Protein AF-A0A1Y6HQ00-F1 (afdb_monomer_lite)

Organism: NCBI:txid48664

Secondary structure (DSSP, 8-state):
-----PPPPPPP-PPP-SPPPTT--TTTT--SSTTEEEE-SSS-EEEE---EEETTEEE----EEEE--TTPPTTSTTSHHHHHHHHHHHHHHHHHHHHHHSS-GGGBGGG-BHHHHHHHHHHHHHTT-S--TTHHHHHHHHHHHH---SSSTHHHH--HHHHTSBGGG--HHHHH-SSTTSHHHH-EEE-TTS-EEEPPHHHHHHHHHHHHHHHHHHHHTT--B---S----GGG--------PPPHHHHHHHHHHHHHTT--HHHHHHHHHHHHH---HHHHTT--GGG----GGGS--S--TT------

pLDDT: mean 82.62, std 15.74, range [31.5, 96.12]

InterPro domains:
  IPR011010 DNA breaking-rejoining enzyme, catalytic core [SSF56349] (160-295)
  IPR013762 Integrase-like, catalytic domain superfamily [G3DSA:1.10.443.10] (237-307)
  IPR018247 EF-Hand 1, calcium-binding site [PS00018] (239-251)

Radius of gyration: 31.33 Å; chains: 1; bounding box: 62×56×95 Å

Structure (mmCIF, N/CA/C/O backbone):
data_AF-A0A1Y6HQ00-F1
#
_entry.id   AF-A0A1Y6HQ00-F1
#
loop_
_atom_site.group_PDB
_atom_site.id
_atom_site.type_symbol
_atom_site.label_atom_id
_atom_site.label_alt_id
_atom_site.label_comp_id
_atom_site.label_asym_id
_atom_site.label_entity_id
_atom_site.label_seq_id
_atom_site.pdbx_PDB_ins_code
_atom_site.Cartn_x
_atom_site.Cartn_y
_atom_site.Cartn_z
_atom_site.occupancy
_atom_site.B_iso_or_equiv
_atom_site.auth_seq_id
_atom_site.auth_comp_id
_atom_site.auth_asym_id
_atom_site.auth_atom_id
_atom_site.pdbx_PDB_model_num
ATOM 1 N N . MET A 1 1 ? -30.998 30.766 24.639 1.00 35.16 1 MET A N 1
ATOM 2 C CA . MET A 1 1 ? -31.803 29.785 25.398 1.00 35.16 1 MET A CA 1
ATOM 3 C C . MET A 1 1 ? -30.991 28.510 25.569 1.00 35.16 1 MET A C 1
ATOM 5 O O . MET A 1 1 ? -30.670 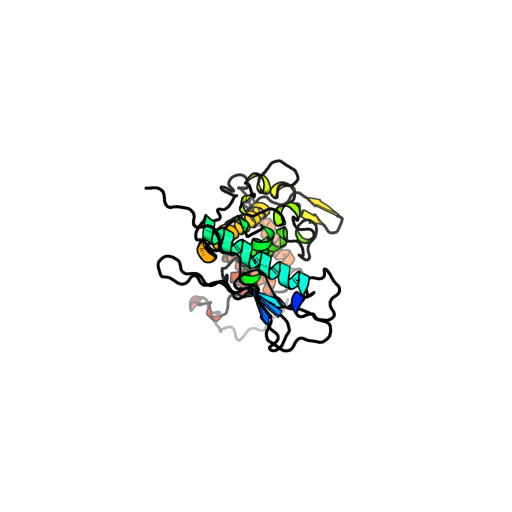27.860 24.582 1.00 35.16 1 MET A O 1
ATOM 9 N N . SER A 1 2 ? -30.565 28.233 26.801 1.00 33.94 2 SER A N 1
ATOM 10 C CA . SER A 1 2 ? -29.634 27.153 27.146 1.00 33.94 2 SER A CA 1
ATOM 11 C C . SER A 1 2 ? -30.382 25.817 27.212 1.00 33.94 2 SER A C 1
ATOM 13 O O . SER A 1 2 ? -31.296 25.671 28.021 1.00 33.94 2 SER A O 1
ATOM 15 N N . LYS A 1 3 ? -30.049 24.852 26.344 1.00 36.44 3 LYS A N 1
ATOM 16 C CA . LYS A 1 3 ? -30.602 23.491 26.433 1.00 36.44 3 LYS A CA 1
ATOM 17 C C . LYS A 1 3 ? -29.860 22.734 27.534 1.00 36.44 3 LYS A C 1
ATOM 19 O O . LYS A 1 3 ? -28.666 22.469 27.420 1.00 36.44 3 LYS A O 1
ATOM 24 N N . ALA A 1 4 ? -30.587 22.409 28.599 1.00 32.84 4 ALA A N 1
ATOM 25 C CA . ALA A 1 4 ? -30.110 21.621 29.724 1.00 32.84 4 ALA A CA 1
ATOM 26 C C . ALA A 1 4 ? -29.559 20.259 29.261 1.00 32.84 4 ALA A C 1
ATOM 28 O O . ALA A 1 4 ? -30.234 19.509 28.553 1.00 32.84 4 ALA A O 1
ATOM 29 N N . LYS A 1 5 ? -28.332 19.933 29.690 1.00 39.09 5 LYS A N 1
ATOM 30 C CA . LYS A 1 5 ? -27.748 18.589 29.588 1.00 39.09 5 LYS A CA 1
ATOM 31 C C . LYS A 1 5 ? -28.593 17.626 30.422 1.00 39.09 5 LYS A C 1
ATOM 33 O O . LYS A 1 5 ? -28.543 17.655 31.648 1.00 39.09 5 LYS A O 1
ATOM 38 N N . THR A 1 6 ? -29.367 16.773 29.762 1.00 34.41 6 THR A N 1
ATOM 39 C CA . THR A 1 6 ? -30.064 15.663 30.414 1.00 34.41 6 THR A CA 1
ATOM 40 C C . THR A 1 6 ? -29.026 14.649 30.895 1.00 34.41 6 THR A C 1
ATOM 42 O O . THR A 1 6 ? -28.266 14.107 30.094 1.00 34.41 6 THR A O 1
ATOM 45 N N . ALA A 1 7 ? -28.967 14.422 32.207 1.00 34.31 7 ALA A N 1
ATOM 46 C CA . ALA A 1 7 ? -28.105 13.420 32.821 1.00 34.31 7 ALA A CA 1
ATOM 47 C C . ALA A 1 7 ? -28.427 12.013 32.281 1.00 34.31 7 ALA A C 1
ATOM 49 O O . ALA A 1 7 ? -29.594 11.638 32.136 1.00 34.31 7 ALA A O 1
ATOM 50 N N . ALA A 1 8 ? -27.385 11.239 31.973 1.00 31.50 8 ALA A N 1
ATOM 51 C CA . ALA A 1 8 ? -27.503 9.867 31.497 1.00 31.50 8 ALA A CA 1
ATOM 52 C C . ALA A 1 8 ? -28.183 8.986 32.561 1.00 31.50 8 ALA A C 1
ATOM 54 O O . ALA A 1 8 ? -27.701 8.878 33.688 1.00 31.50 8 ALA A O 1
ATOM 55 N N . LYS A 1 9 ? -29.311 8.353 32.208 1.00 35.06 9 LYS A N 1
ATOM 56 C CA . LYS A 1 9 ? -29.988 7.369 33.068 1.00 35.06 9 LYS A CA 1
ATOM 57 C C . LYS A 1 9 ? -29.045 6.183 33.349 1.00 35.06 9 LYS A C 1
ATOM 59 O O . LYS A 1 9 ? -28.429 5.694 32.399 1.00 35.06 9 LYS A O 1
ATOM 64 N N . PRO A 1 10 ? -28.959 5.679 34.596 1.00 35.50 10 PRO A N 1
ATOM 65 C CA . PRO A 1 10 ? -28.170 4.490 34.906 1.00 35.50 10 PRO A CA 1
ATOM 66 C C . PRO A 1 10 ? -28.692 3.293 34.098 1.00 35.50 10 PRO A C 1
ATOM 68 O O . PRO A 1 10 ? -29.899 3.051 34.013 1.00 35.50 10 PRO A O 1
ATOM 71 N N . GLY A 1 11 ? -27.775 2.588 33.433 1.00 41.25 11 GLY A N 1
ATOM 72 C CA . GLY A 1 11 ? -28.090 1.499 32.513 1.00 41.25 11 GLY A CA 1
ATOM 73 C C . GLY A 1 11 ? -28.798 0.335 33.209 1.00 41.25 11 GLY A C 1
ATOM 74 O O . GLY A 1 11 ? -28.382 -0.117 34.271 1.00 41.25 11 GLY A O 1
ATOM 75 N N . ARG A 1 12 ? -29.866 -0.171 32.586 1.00 47.97 12 ARG A N 1
ATOM 76 C CA . ARG A 1 12 ? -30.605 -1.366 33.019 1.00 47.97 12 ARG A CA 1
ATOM 77 C C . ARG A 1 12 ? -29.652 -2.570 33.044 1.00 47.97 12 ARG A C 1
ATOM 79 O O . ARG A 1 12 ? -29.076 -2.897 32.006 1.00 47.97 12 ARG A O 1
ATOM 86 N N . THR A 1 13 ? -29.498 -3.228 34.194 1.00 48.34 13 THR A N 1
ATOM 87 C CA . THR A 1 13 ? -28.686 -4.447 34.332 1.00 48.34 13 THR A CA 1
ATOM 88 C C . THR A 1 13 ? -29.254 -5.521 33.409 1.00 48.34 13 THR A C 1
ATOM 90 O O . THR A 1 13 ? -30.376 -5.990 33.602 1.00 48.34 13 THR A O 1
ATOM 93 N N . LYS A 1 14 ? -28.523 -5.862 32.347 1.00 60.00 14 LYS A N 1
ATOM 94 C CA . LYS A 1 14 ? -28.942 -6.901 31.405 1.00 60.00 14 LYS A CA 1
ATOM 95 C C . LYS A 1 14 ? -28.672 -8.267 32.033 1.00 60.00 14 LYS A C 1
ATOM 97 O O . LYS A 1 14 ? -27.578 -8.507 32.530 1.00 60.00 14 LYS A O 1
ATOM 102 N N . THR A 1 15 ? -29.644 -9.166 31.995 1.00 61.78 15 THR A N 1
ATOM 103 C CA . THR A 1 15 ? -29.453 -10.586 32.309 1.00 61.78 15 THR A CA 1
ATOM 104 C C . THR A 1 15 ? -29.367 -11.371 31.001 1.00 61.78 15 THR A C 1
ATOM 106 O O . THR A 1 15 ? -30.074 -11.064 30.039 1.00 61.78 15 THR A O 1
ATOM 109 N N . PHE A 1 16 ? -28.459 -12.347 30.922 1.00 71.88 16 PHE A N 1
ATOM 110 C CA . PHE A 1 16 ? -28.374 -13.233 29.760 1.00 71.88 16 PHE A CA 1
ATOM 111 C C . PHE A 1 16 ? -29.515 -14.258 29.813 1.00 71.88 16 PHE A C 1
ATOM 113 O O . PHE A 1 16 ? -29.762 -14.853 30.860 1.00 71.88 16 PHE A O 1
ATOM 120 N N . SER A 1 17 ? -30.199 -14.470 28.688 1.00 59.47 17 SER A N 1
ATOM 121 C CA . SER A 1 17 ? -31.265 -15.464 28.540 1.00 59.47 17 SER A CA 1
ATOM 122 C C . SER A 1 17 ? -30.863 -16.428 27.423 1.00 59.47 17 SER A C 1
ATOM 124 O O . SER A 1 17 ? -30.832 -16.044 26.256 1.00 59.47 17 SER A O 1
ATOM 126 N N . GLY A 1 18 ? -30.462 -17.648 27.789 1.00 68.69 18 GLY A N 1
ATOM 127 C CA . GLY A 1 18 ? -30.015 -18.683 26.852 1.00 68.69 18 GLY A CA 1
ATOM 128 C C . GLY A 1 18 ? -29.183 -19.781 27.521 1.00 68.69 18 GLY A C 1
ATOM 129 O O . GLY A 1 18 ? -28.742 -19.633 28.661 1.00 68.69 18 GLY A O 1
ATOM 130 N N . MET A 1 19 ? -28.949 -20.881 26.801 1.00 73.19 19 MET A N 1
ATOM 131 C CA . MET A 1 19 ? -28.061 -21.959 27.247 1.00 73.19 19 MET A CA 1
ATOM 132 C C . MET A 1 19 ? -26.602 -21.589 26.940 1.00 73.19 19 MET A C 1
ATOM 134 O O . MET A 1 19 ? -26.274 -21.237 25.806 1.00 73.19 19 MET A O 1
ATOM 138 N N . LEU A 1 20 ? -25.736 -21.640 27.957 1.00 80.81 20 LEU A N 1
ATOM 139 C CA . LEU A 1 20 ? -24.308 -21.333 27.835 1.00 80.81 20 LEU A CA 1
ATOM 140 C C . LEU A 1 20 ? -23.474 -22.617 27.730 1.00 80.81 20 LEU A C 1
ATOM 142 O O . LEU A 1 20 ? -23.787 -23.598 28.410 1.00 80.81 20 LEU A O 1
ATOM 146 N N . PRO A 1 21 ? -22.389 -22.621 26.934 1.00 78.75 21 PRO A N 1
ATOM 147 C CA . PRO A 1 21 ? -21.437 -23.724 26.925 1.00 78.75 21 PRO A CA 1
ATOM 148 C C . PRO A 1 21 ? -20.793 -23.946 28.299 1.00 78.75 21 PRO A C 1
ATOM 150 O O . PRO A 1 21 ? -20.612 -23.018 29.093 1.00 78.75 21 PRO A O 1
ATOM 153 N N . ARG A 1 22 ? -20.414 -25.198 28.569 1.00 74.19 22 ARG A N 1
ATOM 154 C CA . ARG A 1 22 ? -19.779 -25.610 29.828 1.00 74.19 22 ARG A CA 1
ATOM 155 C C . ARG A 1 22 ? -18.503 -24.786 30.068 1.00 74.19 22 ARG A C 1
ATOM 157 O O . ARG A 1 22 ? -17.661 -24.699 29.182 1.00 74.19 22 ARG A O 1
ATOM 164 N N . GLY A 1 23 ? -18.366 -24.202 31.260 1.00 75.56 23 GLY A N 1
ATOM 165 C CA . GLY A 1 23 ? -17.209 -23.379 31.647 1.00 75.56 23 GLY A CA 1
ATOM 166 C C . GLY A 1 23 ? -17.420 -21.862 31.556 1.00 75.56 23 GLY A C 1
ATOM 167 O O . GLY A 1 23 ? -16.619 -21.121 32.117 1.00 75.56 23 GLY A O 1
ATOM 168 N N . ILE A 1 24 ? -18.513 -21.388 30.943 1.00 79.19 24 ILE A N 1
ATOM 169 C CA . ILE A 1 24 ? -18.831 -19.955 30.845 1.00 79.19 24 ILE A CA 1
ATOM 170 C C . ILE A 1 24 ? -19.883 -19.571 31.886 1.00 79.19 24 ILE A C 1
ATOM 172 O O . ILE A 1 24 ? -20.963 -20.159 31.949 1.00 79.19 24 ILE A O 1
ATOM 176 N N . LYS A 1 25 ? -19.592 -18.544 32.691 1.00 82.94 25 LYS A N 1
ATOM 177 C CA . LYS A 1 25 ? -20.524 -18.026 33.703 1.00 82.94 25 LYS A CA 1
ATOM 178 C C . LYS A 1 25 ? -21.510 -17.032 33.085 1.00 82.94 25 LYS A C 1
ATOM 180 O 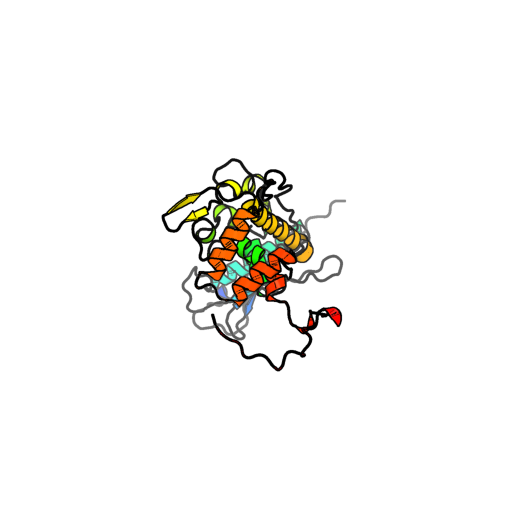O . LYS A 1 25 ? -21.155 -16.256 32.201 1.00 82.94 25 LYS A O 1
ATOM 185 N N . ALA A 1 26 ? -22.728 -16.963 33.626 1.00 79.19 26 ALA A N 1
ATOM 186 C CA . ALA A 1 26 ? -23.745 -16.004 33.180 1.00 79.19 26 ALA A CA 1
ATOM 187 C C . ALA A 1 26 ? -23.287 -14.535 33.282 1.00 79.19 26 ALA A C 1
ATOM 189 O O . ALA A 1 26 ? -23.638 -13.723 32.431 1.00 79.19 26 ALA A O 1
ATOM 190 N N . SER A 1 27 ? -22.448 -14.197 34.267 1.00 78.94 27 SER A N 1
ATOM 191 C CA . SER A 1 27 ? -21.849 -12.861 34.408 1.00 78.94 27 SER A CA 1
ATOM 192 C C . SER A 1 27 ? -20.871 -12.503 33.281 1.00 78.94 27 SER A C 1
ATOM 194 O O . SER A 1 27 ? -20.712 -11.328 32.953 1.00 78.94 27 SER A O 1
ATOM 196 N N . GLN A 1 28 ? -20.236 -13.498 32.654 1.00 80.38 28 GLN A N 1
ATOM 197 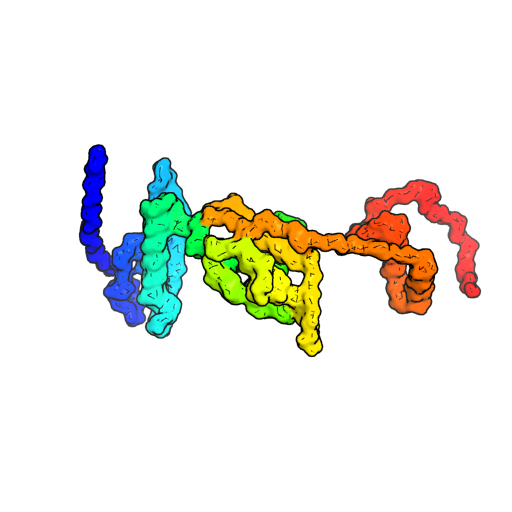C CA . GLN A 1 28 ? -19.350 -13.298 31.502 1.00 80.38 28 GLN A CA 1
ATOM 198 C C . GLN A 1 28 ? -20.140 -13.126 30.201 1.00 80.38 28 GLN A C 1
ATOM 200 O O . GLN A 1 28 ? -19.642 -12.517 29.265 1.00 80.38 28 GLN A O 1
ATOM 205 N N . ALA A 1 29 ? -21.388 -13.597 30.151 1.00 81.12 29 ALA A N 1
ATOM 206 C CA . ALA A 1 29 ? -22.254 -13.548 28.973 1.00 81.12 29 ALA A CA 1
ATOM 207 C C . ALA A 1 29 ? -23.026 -12.225 28.800 1.00 81.12 29 ALA A C 1
ATOM 209 O O . ALA A 1 29 ? -23.867 -12.096 27.909 1.00 81.12 29 ALA A O 1
ATOM 210 N N . VAL A 1 30 ? -22.748 -11.228 29.643 1.00 85.44 30 VAL A N 1
ATOM 211 C CA . VAL A 1 30 ? -23.402 -9.915 29.617 1.00 85.44 30 VAL A CA 1
ATOM 212 C C . VAL A 1 30 ? -22.388 -8.823 29.281 1.00 85.44 30 VAL A C 1
ATOM 214 O O . VAL A 1 30 ? -21.254 -8.841 29.762 1.00 85.44 30 VAL A O 1
ATOM 217 N N . SER A 1 31 ? -22.822 -7.858 28.464 1.00 84.94 31 SER A N 1
ATOM 218 C CA . SER A 1 31 ? -22.097 -6.621 28.167 1.00 84.94 31 SER A CA 1
ATOM 219 C C . SER A 1 31 ? -22.824 -5.402 28.738 1.00 84.94 31 SER A C 1
ATOM 221 O O . SER A 1 31 ? -24.057 -5.315 28.707 1.00 84.94 31 SER A O 1
ATOM 223 N N . SER A 1 32 ? -22.036 -4.440 29.216 1.00 81.56 32 SER A N 1
ATOM 224 C CA . SER A 1 32 ? -22.508 -3.145 29.724 1.00 81.56 32 SER A CA 1
ATOM 225 C C . SER A 1 32 ? -22.908 -2.166 28.610 1.00 81.56 32 SER A C 1
ATOM 227 O O . SER A 1 32 ? -23.611 -1.188 28.862 1.00 81.56 32 SER A O 1
ATOM 229 N N . VAL A 1 33 ? -22.496 -2.427 27.366 1.00 81.25 33 VAL A N 1
ATOM 230 C CA . VAL A 1 33 ? -22.664 -1.514 26.231 1.00 81.25 33 VAL A CA 1
ATOM 231 C C . VAL A 1 33 ? -23.913 -1.882 25.421 1.00 81.25 33 VAL A C 1
ATOM 233 O O . VAL A 1 33 ? -24.248 -3.052 25.204 1.00 81.25 33 VAL A O 1
ATOM 236 N N . ALA A 1 34 ? -24.675 -0.876 24.988 1.00 80.69 34 ALA A N 1
ATOM 237 C CA . ALA A 1 34 ? -25.818 -1.085 24.101 1.00 80.69 34 ALA A CA 1
ATOM 238 C C . ALA A 1 34 ? -25.342 -1.554 22.716 1.00 80.69 34 ALA A C 1
ATOM 240 O O . ALA A 1 34 ? -24.399 -0.999 22.180 1.00 80.69 34 ALA A O 1
ATOM 241 N N . GLY A 1 35 ? -25.984 -2.572 22.135 1.00 82.00 35 GLY A N 1
ATOM 242 C CA . GLY A 1 35 ? -25.600 -3.099 20.817 1.00 82.00 35 GLY A CA 1
ATOM 243 C C . GLY A 1 35 ? -24.554 -4.219 20.826 1.00 82.00 35 GLY A C 1
ATOM 244 O O . GLY A 1 35 ? -24.347 -4.828 19.782 1.00 82.00 35 GLY A O 1
ATOM 245 N N . VAL A 1 36 ? -23.955 -4.548 21.976 1.00 89.06 36 VAL A N 1
ATOM 246 C CA . VAL A 1 36 ? -23.074 -5.718 22.133 1.00 89.06 36 VAL A CA 1
ATOM 247 C C . VAL A 1 36 ? -23.864 -6.889 22.718 1.00 89.06 36 VAL A C 1
ATOM 249 O O . VAL A 1 36 ? -24.471 -6.763 23.786 1.00 89.06 36 VAL A O 1
ATOM 252 N N . THR A 1 37 ? -23.884 -8.023 22.018 1.00 89.31 37 THR A N 1
ATOM 253 C CA . THR A 1 37 ? -24.651 -9.217 22.414 1.00 89.31 37 THR A CA 1
ATOM 254 C C . THR A 1 37 ? -23.871 -10.500 22.167 1.00 89.31 37 THR A C 1
ATOM 256 O O . THR A 1 37 ? -23.312 -10.669 21.085 1.00 89.31 37 THR A O 1
ATOM 259 N N . LEU A 1 38 ? -23.873 -11.421 23.133 1.00 89.69 38 LEU A N 1
ATOM 260 C CA . LEU A 1 38 ? -23.324 -12.761 22.945 1.00 89.69 38 LEU A CA 1
ATOM 261 C C . LEU A 1 38 ? -24.316 -13.617 22.150 1.00 89.69 38 LEU A C 1
ATOM 263 O O . LEU A 1 38 ? -25.508 -13.653 22.459 1.00 89.69 38 LEU A O 1
ATOM 267 N N . ARG A 1 39 ? -23.809 -14.313 21.137 1.00 89.56 39 ARG A N 1
ATOM 268 C CA . ARG A 1 39 ? -24.538 -15.268 20.310 1.00 89.56 39 ARG A CA 1
ATOM 269 C C . ARG A 1 39 ? -24.041 -16.676 20.570 1.00 89.56 39 ARG A C 1
ATOM 271 O O . ARG A 1 39 ? -22.837 -16.924 20.544 1.00 89.56 39 ARG A O 1
ATOM 278 N N . THR A 1 40 ? -24.987 -17.575 20.802 1.00 85.75 40 THR A N 1
ATOM 279 C CA . THR A 1 40 ? -24.763 -19.010 21.010 1.00 85.75 40 THR A CA 1
ATOM 280 C C . THR A 1 40 ? -25.358 -19.857 19.879 1.00 85.75 40 THR A C 1
ATOM 282 O O . THR A 1 40 ? -25.228 -21.076 19.894 1.00 85.75 40 THR A O 1
ATOM 285 N N . ASP A 1 41 ? -25.989 -19.227 18.881 1.00 80.19 41 ASP A N 1
ATOM 286 C CA . ASP A 1 41 ? -26.499 -19.868 17.673 1.00 80.19 41 ASP A CA 1
ATOM 287 C C . ASP A 1 41 ? -25.343 -20.152 16.695 1.00 80.19 41 ASP A C 1
ATOM 289 O O . ASP A 1 41 ? -24.873 -19.285 15.948 1.00 80.19 41 ASP A O 1
ATOM 293 N N . GLY A 1 42 ? -24.841 -21.389 16.742 1.00 80.94 42 GLY A N 1
ATOM 294 C CA . GLY A 1 42 ? -23.700 -21.852 15.950 1.00 80.94 42 GLY A CA 1
ATOM 295 C C . GLY A 1 42 ? -22.369 -21.622 16.666 1.00 80.94 42 GLY A C 1
ATOM 296 O O . GLY A 1 42 ? -22.196 -22.037 17.810 1.00 80.94 42 GLY A O 1
ATOM 297 N N . GLN A 1 43 ? -21.409 -20.975 15.997 1.00 83.75 43 GLN A N 1
ATOM 298 C CA . GLN A 1 43 ? -20.144 -20.612 16.641 1.00 83.75 43 GLN A CA 1
ATOM 299 C C . GLN A 1 43 ? -20.363 -19.494 17.663 1.00 83.75 43 GLN A C 1
ATOM 301 O O . GLN A 1 43 ? -20.903 -18.431 17.324 1.00 83.75 43 GLN A O 1
ATOM 306 N N . LEU A 1 44 ? -19.919 -19.750 18.898 1.00 89.12 44 LEU A N 1
ATOM 307 C CA . LEU A 1 44 ? -19.969 -18.812 20.013 1.00 89.12 44 LEU A CA 1
ATOM 308 C C . LEU A 1 44 ? -19.221 -17.528 19.638 1.00 89.12 44 LEU A C 1
ATOM 310 O O . LEU A 1 44 ? -18.060 -17.574 19.237 1.00 89.12 44 LEU A O 1
ATOM 314 N N . ARG A 1 45 ? -19.887 -16.375 19.736 1.00 91.12 45 ARG A N 1
ATOM 315 C CA . ARG A 1 45 ? -19.312 -15.093 19.301 1.00 91.12 45 ARG A CA 1
ATOM 316 C C . ARG A 1 45 ? -19.982 -13.900 19.962 1.00 91.12 45 ARG A C 1
ATOM 318 O O . ARG A 1 45 ? -21.178 -13.930 20.243 1.00 91.12 45 ARG A O 1
ATOM 325 N N . TRP A 1 46 ? -19.241 -12.814 20.133 1.00 90.62 46 TRP A N 1
ATOM 326 C CA . TRP A 1 46 ? -19.826 -11.508 20.418 1.00 90.62 46 TRP A CA 1
ATOM 327 C C . TRP A 1 46 ? -20.187 -10.796 19.120 1.00 90.62 46 TRP A C 1
ATOM 329 O O . TRP A 1 46 ? -19.385 -10.721 18.195 1.00 90.62 46 TRP A O 1
ATOM 339 N N . GLU A 1 47 ? -21.394 -10.250 19.053 1.00 90.44 47 GLU A N 1
ATOM 340 C CA . GLU A 1 47 ? -21.842 -9.396 17.960 1.00 90.44 47 GLU A CA 1
ATOM 341 C C . GLU A 1 47 ? -21.914 -7.949 18.438 1.00 90.44 47 GLU A C 1
ATOM 343 O O . GLU A 1 47 ? -22.582 -7.647 19.428 1.00 90.44 47 GLU A O 1
ATOM 348 N N . ALA A 1 48 ? -21.240 -7.057 17.717 1.00 88.50 48 ALA A N 1
ATOM 349 C CA . ALA A 1 48 ? -21.310 -5.619 17.899 1.00 88.50 48 ALA A CA 1
ATOM 350 C C . ALA A 1 48 ? -22.171 -5.012 16.786 1.00 88.50 48 ALA A C 1
ATOM 352 O O . ALA A 1 48 ? -21.796 -5.007 15.612 1.00 88.50 48 ALA A O 1
ATOM 353 N N . ARG A 1 49 ? -23.349 -4.506 17.159 1.00 84.75 49 ARG A N 1
ATOM 354 C CA . ARG A 1 49 ? -24.313 -3.898 16.243 1.00 84.75 49 ARG A CA 1
ATOM 355 C C . ARG A 1 49 ? -24.618 -2.468 16.652 1.00 84.75 49 ARG A C 1
ATOM 357 O O . ARG A 1 49 ? -25.200 -2.226 17.706 1.00 84.75 49 ARG A O 1
ATOM 364 N N . ILE A 1 50 ? -24.338 -1.538 15.750 1.00 82.38 50 ILE A N 1
ATOM 365 C CA . ILE A 1 50 ? -24.665 -0.124 15.924 1.00 82.38 50 ILE A CA 1
ATOM 366 C C . ILE A 1 50 ? -25.888 0.187 15.066 1.00 82.38 50 ILE A C 1
ATOM 368 O O . ILE A 1 50 ? -25.960 -0.187 13.896 1.00 82.38 50 ILE A O 1
ATOM 372 N N . ARG A 1 51 ? -26.890 0.829 15.667 1.00 76.06 51 ARG A N 1
ATOM 373 C CA . ARG A 1 51 ? -28.098 1.295 14.978 1.00 76.06 51 ARG A CA 1
ATOM 374 C C . ARG A 1 51 ? -28.232 2.786 15.240 1.00 76.06 51 ARG A C 1
ATOM 376 O O . ARG A 1 51 ? -28.428 3.179 16.387 1.00 76.06 51 ARG A O 1
ATOM 383 N N . ARG A 1 52 ? -28.116 3.604 14.195 1.00 75.44 52 ARG A N 1
ATOM 384 C CA . ARG A 1 52 ? -28.300 5.053 14.292 1.00 75.44 52 ARG A CA 1
ATOM 385 C C . ARG A 1 52 ? -28.841 5.607 12.982 1.00 75.44 52 ARG A C 1
ATOM 387 O O . ARG A 1 52 ? -28.566 5.060 11.918 1.00 75.44 52 ARG A O 1
ATOM 394 N N . SER A 1 53 ? -29.593 6.692 13.076 1.00 71.88 53 SER A N 1
ATOM 395 C CA . SER A 1 53 ? -30.029 7.498 11.942 1.00 71.88 53 SER A CA 1
ATOM 396 C C . SER A 1 53 ? -29.465 8.908 12.070 1.00 71.88 53 SER A C 1
ATOM 398 O O . SER A 1 53 ? -29.400 9.439 13.182 1.00 71.88 53 SER A O 1
ATOM 400 N N . LEU A 1 54 ? -29.074 9.495 10.945 1.00 70.50 54 LEU A N 1
ATOM 401 C CA . LEU A 1 54 ? -28.695 10.897 10.814 1.00 70.50 54 LEU A CA 1
ATOM 402 C C . LEU A 1 54 ? -29.603 11.525 9.754 1.00 70.50 54 LEU A C 1
ATOM 404 O O . LEU A 1 54 ? -29.784 10.928 8.697 1.00 70.50 54 LEU A O 1
ATOM 408 N N . ASP A 1 55 ? -30.237 12.656 10.067 1.00 70.44 55 ASP A N 1
ATOM 409 C CA . ASP A 1 55 ? -31.149 13.376 9.159 1.00 70.44 55 ASP A CA 1
ATOM 410 C C . ASP A 1 55 ? -32.217 12.487 8.490 1.00 70.44 55 ASP A C 1
ATOM 412 O O . ASP A 1 55 ? -32.534 12.609 7.311 1.00 70.44 55 ASP A O 1
ATOM 416 N N . GLY A 1 56 ? -32.763 11.533 9.251 1.00 71.31 56 GLY A N 1
ATOM 417 C CA . GLY A 1 56 ? -33.778 10.589 8.769 1.00 71.31 56 GLY A CA 1
ATOM 418 C C . GLY A 1 56 ? -33.238 9.415 7.941 1.00 71.31 56 GLY A C 1
ATOM 419 O O . GLY A 1 56 ? -33.974 8.457 7.714 1.00 71.31 56 GLY A O 1
ATOM 420 N N . GLN A 1 57 ? -31.957 9.409 7.562 1.00 71.50 57 GLN A N 1
ATOM 421 C CA . GLN A 1 57 ? -31.313 8.270 6.906 1.00 71.50 57 GLN A CA 1
ATOM 422 C C . GLN A 1 57 ? -30.638 7.350 7.927 1.00 71.50 57 GLN A C 1
ATOM 424 O O . GLN A 1 57 ? -29.868 7.781 8.785 1.00 71.50 57 GLN A O 1
ATOM 429 N N . ALA A 1 58 ? -30.916 6.047 7.844 1.00 74.44 58 ALA A N 1
ATOM 430 C CA . ALA A 1 58 ? -30.246 5.053 8.673 1.00 74.44 58 ALA A CA 1
ATOM 431 C C . ALA A 1 58 ? -28.777 4.910 8.243 1.00 74.44 58 ALA A C 1
ATOM 433 O O . ALA A 1 58 ? -28.488 4.484 7.123 1.00 74.44 58 ALA A O 1
ATOM 434 N N . LEU A 1 59 ? -27.849 5.221 9.148 1.00 71.06 59 LEU A N 1
ATOM 435 C CA . LEU A 1 59 ? -26.429 4.974 8.935 1.00 71.06 59 LEU A CA 1
ATOM 436 C C . LEU A 1 59 ? -26.190 3.459 8.941 1.00 71.06 59 LEU A C 1
ATOM 438 O O . LEU A 1 59 ? -26.557 2.754 9.888 1.00 71.06 59 LEU A O 1
ATOM 442 N N . LYS A 1 60 ? -25.588 2.947 7.864 1.00 69.44 60 LYS A N 1
ATOM 443 C CA . LYS A 1 60 ? -25.261 1.526 7.724 1.00 69.44 60 LYS A CA 1
ATOM 444 C C . LYS A 1 60 ? -23.917 1.244 8.391 1.00 69.44 60 LYS A C 1
ATOM 446 O O . LYS A 1 60 ? -22.882 1.671 7.896 1.00 69.44 60 LYS A O 1
ATOM 451 N N . PHE A 1 61 ? -23.945 0.488 9.485 1.00 74.44 61 PHE A N 1
ATOM 452 C CA . PHE A 1 61 ? -22.743 -0.047 10.125 1.00 74.44 61 PHE A CA 1
ATOM 453 C C . PHE A 1 61 ? -22.626 -1.545 9.848 1.00 74.44 61 PHE A C 1
ATOM 455 O O . PHE A 1 61 ? -23.649 -2.243 9.867 1.00 74.44 61 PHE A O 1
ATOM 462 N N . PRO A 1 62 ? -21.407 -2.063 9.619 1.00 75.19 62 PRO A N 1
ATOM 463 C CA . PRO A 1 62 ? -21.202 -3.497 9.541 1.00 75.19 62 PRO A CA 1
ATOM 464 C C . PRO A 1 62 ? -21.524 -4.145 10.892 1.00 75.19 62 PRO A C 1
ATOM 466 O O . PRO A 1 62 ? -21.247 -3.595 11.958 1.00 75.19 62 PRO A O 1
ATOM 469 N N . LEU A 1 63 ? -22.112 -5.339 10.844 1.00 83.06 63 LEU A N 1
ATOM 470 C CA . LEU A 1 63 ? -22.210 -6.199 12.017 1.00 83.06 63 LEU A CA 1
ATOM 471 C C . LEU A 1 63 ? -20.836 -6.829 12.250 1.00 83.06 63 LEU A C 1
ATOM 473 O O . LEU A 1 63 ? -20.441 -7.720 11.498 1.00 83.06 63 LEU A O 1
ATOM 477 N N . VAL A 1 64 ? -20.118 -6.381 13.278 1.00 86.25 64 VAL A N 1
ATOM 478 C CA . VAL A 1 64 ? -18.798 -6.936 13.602 1.00 86.25 64 VAL A CA 1
ATOM 479 C C . VAL A 1 64 ? -18.967 -8.122 14.541 1.00 86.25 64 VAL A C 1
ATOM 481 O O . VAL A 1 64 ? -19.731 -8.060 15.509 1.00 86.25 64 VAL A O 1
ATOM 484 N N . ARG A 1 65 ? -18.280 -9.221 14.231 1.00 90.69 65 ARG A N 1
ATOM 485 C CA . ARG A 1 65 ? -18.354 -10.480 14.973 1.00 90.69 65 ARG A CA 1
ATOM 486 C C . ARG A 1 65 ? -16.988 -10.805 15.559 1.00 90.69 65 ARG A C 1
ATOM 488 O O . ARG A 1 65 ? -16.001 -10.800 14.835 1.00 90.69 65 ARG A O 1
ATOM 495 N N . TYR A 1 66 ? -16.962 -11.129 16.842 1.00 89.50 66 TYR A N 1
ATOM 496 C CA . TYR A 1 66 ? -15.766 -11.525 17.574 1.00 89.50 66 TYR A CA 1
ATOM 497 C C . TYR A 1 66 ? -15.935 -12.981 18.009 1.00 89.50 66 TYR A C 1
ATOM 499 O O . TYR A 1 66 ? -16.698 -13.240 18.948 1.00 89.50 66 TYR A O 1
ATOM 507 N N . PRO A 1 67 ? -15.319 -13.939 17.298 1.00 90.50 67 PRO A N 1
ATOM 508 C CA . PRO A 1 67 ? -15.447 -15.353 17.620 1.00 90.50 67 PRO A CA 1
ATOM 509 C C . PRO A 1 67 ? -14.835 -15.652 18.988 1.00 90.50 67 PRO A C 1
ATOM 511 O O . PRO A 1 67 ? -13.821 -15.066 19.373 1.00 90.50 67 PRO A O 1
ATOM 514 N N . VAL A 1 68 ? -15.473 -16.564 19.717 1.00 89.56 68 VAL A N 1
ATOM 515 C CA . VAL A 1 68 ? -15.063 -16.999 21.049 1.00 89.56 68 VAL A CA 1
ATOM 516 C C . VAL A 1 68 ? -14.783 -18.494 21.019 1.00 89.56 68 VAL A C 1
ATOM 518 O O . VAL A 1 68 ? -15.648 -19.285 20.644 1.00 89.56 68 VAL A O 1
ATOM 521 N N . ASP A 1 69 ? -13.599 -18.879 21.479 1.00 87.06 69 ASP A N 1
ATOM 522 C CA . ASP A 1 69 ? -13.261 -20.271 21.755 1.00 87.06 69 ASP A CA 1
ATOM 523 C C . ASP A 1 69 ? -13.407 -20.526 23.267 1.00 87.06 69 ASP A C 1
ATOM 525 O O . ASP A 1 69 ? -12.684 -19.917 24.062 1.00 87.06 69 ASP A O 1
ATOM 529 N N . PRO A 1 70 ? -14.320 -21.419 23.701 1.00 84.19 70 PRO A N 1
ATOM 530 C CA . PRO A 1 70 ? -14.488 -21.770 25.111 1.00 84.19 70 PRO A CA 1
ATOM 531 C C . PRO A 1 70 ? -13.223 -22.314 25.789 1.00 84.19 70 PRO A C 1
ATOM 533 O O . PRO A 1 70 ? -13.143 -22.290 27.014 1.00 84.19 70 PRO A O 1
ATOM 536 N N . LYS A 1 71 ? -12.263 -22.839 25.017 1.00 86.06 71 LYS A N 1
ATOM 537 C CA . LYS A 1 71 ? -11.005 -23.402 25.525 1.00 86.06 71 LYS A CA 1
ATOM 538 C C . LYS A 1 71 ? -9.837 -22.417 25.475 1.00 86.06 71 LYS A C 1
ATOM 540 O O . LYS A 1 71 ? -8.753 -22.762 25.943 1.00 86.06 71 LYS A O 1
ATOM 545 N N . ALA A 1 72 ? -10.025 -21.220 24.916 1.00 86.06 72 ALA A N 1
ATOM 546 C CA . ALA A 1 72 ? -8.954 -20.237 24.833 1.00 86.06 72 ALA A CA 1
ATOM 547 C C . ALA A 1 72 ? -8.486 -19.820 26.240 1.00 86.06 72 ALA A C 1
ATOM 549 O O . ALA A 1 72 ? -9.323 -19.575 27.114 1.00 86.06 72 ALA A O 1
ATOM 550 N N . PRO A 1 73 ? -7.168 -19.692 26.476 1.00 85.88 73 PRO A N 1
ATOM 551 C CA . PRO A 1 73 ? -6.673 -19.216 27.756 1.00 85.88 73 PRO A CA 1
ATOM 552 C C . PRO A 1 73 ? -7.064 -17.743 27.991 1.00 85.88 73 PRO A C 1
ATOM 554 O O . PRO A 1 73 ? -7.278 -16.998 27.024 1.00 85.88 73 PRO A O 1
ATOM 557 N N . PRO A 1 74 ? -7.145 -17.285 29.254 1.00 86.00 74 PRO A N 1
ATOM 558 C CA . PRO A 1 74 ? -7.389 -15.879 29.571 1.00 86.00 74 PRO A CA 1
ATOM 559 C C . PRO A 1 74 ? -6.416 -14.942 28.842 1.00 86.00 74 PRO A C 1
ATOM 561 O O . PRO A 1 74 ? -5.261 -15.294 28.620 1.00 86.00 74 PRO A O 1
ATOM 564 N N . ASN A 1 75 ? -6.879 -13.739 28.488 1.00 80.94 75 ASN A N 1
ATOM 565 C CA . ASN A 1 75 ? -6.130 -12.707 27.747 1.00 80.94 75 ASN A CA 1
ATOM 566 C C . ASN A 1 75 ? -5.777 -13.037 26.286 1.00 80.94 75 ASN A C 1
ATOM 568 O O . ASN A 1 75 ? -5.128 -12.233 25.622 1.00 80.94 75 ASN A O 1
ATOM 572 N N . THR A 1 76 ? -6.241 -14.164 25.748 1.00 84.44 76 THR A N 1
ATOM 573 C CA . THR A 1 76 ? -6.145 -14.455 24.307 1.00 84.44 76 THR A CA 1
ATOM 574 C C . THR A 1 76 ? -7.280 -13.761 23.551 1.00 84.44 76 THR A C 1
ATOM 576 O O . THR A 1 76 ? -8.342 -13.525 24.129 1.00 84.44 76 THR A O 1
ATOM 579 N N . GLU A 1 77 ? -7.097 -13.458 22.262 1.00 82.06 77 GLU A N 1
ATOM 580 C CA . GLU A 1 77 ? -8.092 -12.753 21.433 1.00 82.06 77 GLU A CA 1
ATOM 581 C C . GLU A 1 77 ? -9.478 -13.424 21.462 1.00 82.06 77 GLU A C 1
ATOM 583 O O . GLU A 1 77 ? -10.494 -12.768 21.685 1.00 82.06 77 GLU A O 1
ATOM 588 N N . HIS A 1 78 ? -9.508 -14.752 21.330 1.00 87.06 78 HIS A N 1
ATOM 589 C CA . HIS A 1 78 ? -10.738 -15.550 21.299 1.00 87.06 78 HIS A CA 1
ATOM 590 C C . HIS A 1 78 ? -11.292 -15.912 22.683 1.00 87.06 78 HIS A C 1
ATOM 592 O O . HIS A 1 78 ? -12.292 -16.621 22.778 1.00 87.06 78 HIS A O 1
ATOM 598 N N . HIS A 1 79 ? -10.674 -15.448 23.771 1.00 90.31 79 HIS A N 1
ATOM 599 C CA . HIS A 1 79 ? -11.225 -15.646 25.109 1.00 90.31 79 HIS A CA 1
ATOM 600 C C . HIS A 1 79 ? -12.482 -14.787 25.301 1.00 90.31 79 HIS A C 1
ATOM 602 O O . HIS A 1 79 ? -12.521 -13.632 24.875 1.00 90.31 79 HIS A O 1
ATOM 608 N N . ILE A 1 80 ? -13.502 -15.318 25.986 1.00 88.44 80 ILE A N 1
ATOM 609 C CA . ILE A 1 80 ? -14.827 -14.681 26.074 1.00 88.44 80 ILE A CA 1
ATOM 610 C C . ILE A 1 80 ? -14.785 -13.241 26.595 1.00 88.44 80 ILE A C 1
ATOM 612 O O . ILE A 1 80 ? -15.464 -12.372 26.044 1.00 88.44 80 ILE A O 1
ATOM 616 N N . ASP A 1 81 ? -13.980 -12.978 27.626 1.00 86.31 81 ASP A N 1
ATOM 617 C CA . ASP A 1 81 ? -13.873 -11.649 28.225 1.00 86.31 81 ASP A CA 1
ATOM 618 C C . ASP A 1 81 ? -13.079 -10.688 27.330 1.00 86.31 81 ASP A C 1
ATOM 620 O O . ASP A 1 81 ? -13.469 -9.529 27.196 1.00 86.31 81 ASP A O 1
ATOM 624 N N . THR A 1 82 ? -12.021 -11.163 26.663 1.00 86.19 82 THR A N 1
ATOM 625 C CA . THR A 1 82 ? -11.227 -10.352 25.726 1.00 86.19 82 THR A CA 1
ATOM 626 C C . THR A 1 82 ? -12.071 -9.976 24.511 1.00 86.19 82 THR A C 1
ATOM 628 O O . THR A 1 82 ? -12.160 -8.801 24.160 1.00 86.19 82 THR A O 1
ATOM 631 N N . ALA A 1 83 ? -12.768 -10.950 23.918 1.00 87.06 83 ALA A N 1
ATOM 632 C CA . ALA A 1 83 ? -13.684 -10.748 22.800 1.00 87.06 83 ALA A CA 1
ATOM 633 C C . ALA A 1 83 ? -14.834 -9.794 23.169 1.00 87.06 83 ALA A C 1
ATOM 635 O O . ALA A 1 83 ? -15.178 -8.910 22.381 1.00 87.06 83 ALA A O 1
ATOM 636 N N . ARG A 1 84 ? -15.381 -9.899 24.393 1.00 89.94 84 ARG A N 1
ATOM 637 C CA . ARG A 1 84 ? -16.360 -8.931 24.915 1.00 89.94 84 ARG A CA 1
ATOM 638 C C . ARG A 1 84 ? -15.767 -7.528 24.974 1.00 89.94 84 ARG A C 1
ATOM 640 O O . ARG A 1 84 ? -16.389 -6.595 24.478 1.00 89.94 84 ARG A O 1
ATOM 647 N N . LEU A 1 85 ? -14.592 -7.368 25.586 1.00 87.31 85 LEU A N 1
ATOM 648 C CA . LEU A 1 85 ? -13.935 -6.067 25.733 1.00 87.31 85 LEU A CA 1
ATOM 649 C C . LEU A 1 85 ? -13.634 -5.432 24.372 1.00 87.31 85 LEU A C 1
ATOM 651 O O . LEU A 1 85 ? -13.859 -4.235 24.207 1.00 87.31 85 LEU A O 1
ATOM 655 N N . MET A 1 86 ? -13.207 -6.222 23.384 1.00 86.00 86 MET A N 1
ATOM 656 C CA . MET A 1 86 ? -13.004 -5.758 22.009 1.00 86.00 86 MET A CA 1
ATOM 657 C C . MET A 1 86 ? -14.309 -5.298 21.349 1.00 86.00 86 MET A C 1
ATOM 659 O O . MET A 1 86 ? -14.348 -4.209 20.773 1.00 86.00 86 MET A O 1
ATOM 663 N N . ALA A 1 87 ? -15.393 -6.069 21.486 1.00 86.94 87 ALA A N 1
ATOM 664 C CA . ALA A 1 87 ? -16.710 -5.688 20.978 1.00 86.94 87 ALA A CA 1
ATOM 665 C C . ALA A 1 87 ? -17.238 -4.404 21.643 1.00 86.94 87 ALA A C 1
ATOM 667 O O . ALA A 1 87 ? -17.737 -3.502 20.968 1.00 86.94 87 ALA A O 1
ATOM 668 N N . GLU A 1 88 ? -17.090 -4.285 22.964 1.00 88.31 88 GLU A N 1
ATOM 669 C CA . GLU A 1 88 ? -17.453 -3.081 23.713 1.00 88.31 88 GLU A CA 1
ATOM 670 C C . GLU A 1 88 ? -16.613 -1.869 23.309 1.00 88.31 88 GLU A C 1
ATOM 672 O O . GLU A 1 88 ? -17.163 -0.784 23.128 1.00 88.31 88 GLU A O 1
ATOM 677 N N . ALA A 1 89 ? -15.299 -2.037 23.149 1.00 84.31 89 ALA A N 1
ATOM 678 C CA . ALA A 1 89 ? -14.398 -0.974 22.719 1.00 84.31 89 ALA A CA 1
ATOM 679 C C . ALA A 1 89 ? -14.755 -0.472 21.315 1.00 84.31 89 ALA A C 1
ATOM 681 O O . ALA A 1 89 ? -14.823 0.739 21.106 1.00 84.31 89 ALA A O 1
ATOM 682 N N . TYR A 1 90 ? -15.060 -1.382 20.383 1.00 85.25 90 TYR A N 1
ATOM 683 C CA . TYR A 1 90 ? -15.541 -1.033 19.047 1.00 85.25 90 TYR A CA 1
ATOM 684 C C . TYR A 1 90 ? -16.806 -0.174 19.113 1.00 85.25 90 TYR A C 1
ATOM 686 O O . TYR A 1 90 ? -16.835 0.928 18.569 1.00 85.25 90 TYR A O 1
ATOM 694 N N . VAL A 1 91 ? -17.832 -0.633 19.838 1.00 84.12 91 VAL A N 1
ATOM 695 C CA . VAL A 1 91 ? -19.099 0.100 19.934 1.00 84.12 91 VAL A CA 1
ATOM 696 C C . VAL A 1 91 ? -18.909 1.452 20.625 1.00 84.12 91 VAL A C 1
ATOM 698 O O . VAL A 1 91 ? -19.368 2.461 20.096 1.00 84.12 91 VAL A O 1
ATOM 701 N N . ARG A 1 92 ? -18.189 1.519 21.755 1.00 83.56 92 ARG A N 1
ATOM 702 C CA . ARG A 1 92 ? -17.912 2.792 22.452 1.00 83.56 92 ARG A CA 1
ATOM 703 C C . ARG A 1 92 ? -17.213 3.801 21.540 1.00 83.56 92 ARG A C 1
ATOM 705 O O . ARG A 1 92 ? -17.591 4.968 21.528 1.00 83.56 92 ARG A O 1
ATOM 712 N N . ARG A 1 93 ? -16.230 3.353 20.760 1.00 80.62 93 ARG A N 1
ATOM 713 C CA . ARG A 1 93 ? -15.467 4.188 19.825 1.00 80.62 93 ARG A CA 1
ATOM 714 C C . ARG A 1 93 ? -16.337 4.750 18.704 1.00 80.62 93 ARG A C 1
ATOM 716 O O . ARG A 1 93 ? -16.277 5.944 18.422 1.00 80.62 93 ARG A O 1
ATOM 723 N N . GLU A 1 94 ? -17.173 3.913 18.097 1.00 81.69 94 GLU A N 1
ATOM 724 C CA . GLU A 1 94 ? -18.112 4.355 17.063 1.00 81.69 94 GLU A CA 1
ATOM 725 C C . GLU A 1 94 ? -19.155 5.327 17.632 1.00 81.69 94 GLU A C 1
ATOM 727 O O . GLU A 1 94 ? -19.418 6.369 17.034 1.00 81.69 94 GLU A O 1
ATOM 732 N N . HIS A 1 95 ? -19.701 5.049 18.822 1.00 78.50 95 HIS A N 1
ATOM 733 C CA . HIS A 1 95 ? -20.616 5.969 19.501 1.00 78.50 95 HIS A CA 1
ATOM 734 C C . HIS A 1 95 ? -19.968 7.329 19.780 1.00 78.50 95 HIS A C 1
ATOM 736 O O . HIS A 1 95 ? -20.568 8.349 19.443 1.00 78.50 95 HIS A O 1
ATOM 742 N N . ALA A 1 96 ? -18.743 7.348 20.313 1.00 76.50 96 ALA A N 1
ATOM 743 C CA . ALA A 1 96 ? -18.005 8.579 20.583 1.00 76.50 96 ALA A CA 1
ATOM 744 C C . ALA A 1 96 ? -17.762 9.403 19.305 1.00 76.50 96 ALA A C 1
ATOM 746 O O . ALA A 1 96 ? -17.964 10.617 19.303 1.00 76.50 96 ALA A O 1
ATOM 747 N N . SER A 1 97 ? -17.400 8.751 18.193 1.00 76.31 97 SER A N 1
ATOM 748 C CA . SER A 1 97 ? -17.234 9.430 16.899 1.00 76.31 97 SER A CA 1
ATOM 749 C C . SER A 1 97 ? -18.541 10.044 16.398 1.00 76.31 97 SER A C 1
ATOM 751 O O . SER A 1 97 ? -18.571 11.201 15.980 1.00 76.31 97 SER A O 1
ATOM 753 N N . LEU A 1 98 ? -19.645 9.300 16.492 1.00 75.25 98 LEU A N 1
ATOM 754 C CA . LEU A 1 98 ? -20.958 9.763 16.043 1.00 75.25 98 LEU A CA 1
ATOM 755 C C . LEU A 1 98 ? -21.536 10.871 16.932 1.00 75.25 98 LEU A C 1
ATOM 757 O O . LEU A 1 98 ? -22.302 11.700 16.449 1.00 75.25 98 LEU A O 1
ATOM 761 N N . GLU A 1 99 ? -21.219 10.885 18.226 1.00 76.06 99 GLU A N 1
ATOM 762 C CA . GLU A 1 99 ? -21.589 11.978 19.132 1.00 76.06 99 GLU A CA 1
ATOM 763 C C . GLU A 1 99 ? -20.815 13.259 18.829 1.00 76.06 99 GLU A C 1
ATOM 765 O O . GLU A 1 99 ? -21.412 14.333 18.811 1.00 76.06 99 GLU A O 1
ATOM 770 N N . LEU A 1 100 ? -19.514 13.147 18.554 1.00 74.25 100 LEU A N 1
ATOM 771 C CA . LEU A 1 100 ? -18.657 14.305 18.319 1.00 74.25 100 LEU A CA 1
ATOM 772 C C . LEU A 1 100 ? -18.821 14.895 16.910 1.00 74.25 100 LEU A C 1
ATOM 774 O O . LEU A 1 100 ? -18.823 16.112 16.755 1.00 74.25 100 LEU A O 1
ATOM 778 N N . ARG A 1 101 ? -18.908 14.042 15.881 1.00 70.44 101 ARG A N 1
ATOM 779 C CA . ARG A 1 101 ? -18.755 14.442 14.467 1.00 70.44 101 ARG A CA 1
ATOM 780 C C . ARG A 1 101 ? -19.891 13.989 13.558 1.00 70.44 101 ARG A C 1
ATOM 782 O O . ARG A 1 101 ? -19.875 14.316 12.380 1.00 70.44 101 ARG A O 1
ATOM 789 N N . GLN A 1 102 ? -20.840 13.206 14.079 1.00 75.50 102 GLN A N 1
ATOM 790 C CA . GLN A 1 102 ? -21.928 12.586 13.307 1.00 75.50 102 GLN A CA 1
ATOM 791 C C . GLN A 1 102 ? -21.463 11.668 12.157 1.00 75.50 102 GLN A C 1
ATOM 793 O O . GLN A 1 102 ? -22.285 11.178 11.387 1.00 75.50 102 GLN A O 1
ATOM 798 N N . THR A 1 103 ? -20.170 11.346 12.085 1.00 70.81 103 THR A N 1
ATOM 799 C CA . THR A 1 103 ? -19.579 10.443 11.094 1.00 70.81 103 THR A CA 1
ATOM 800 C C . THR A 1 103 ? -19.143 9.121 11.738 1.00 70.81 103 THR A C 1
ATOM 802 O O . THR A 1 103 ? -18.636 9.122 12.871 1.00 70.81 103 THR A O 1
ATOM 805 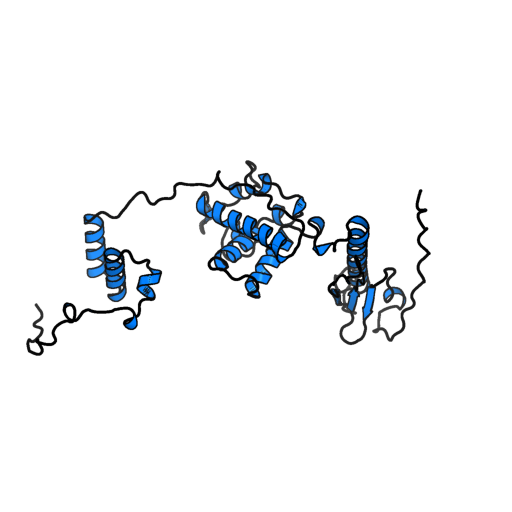N N . PRO A 1 104 ? -19.340 7.972 11.052 1.00 77.38 104 PRO A N 1
ATOM 806 C CA . PRO A 1 104 ? -18.782 6.691 11.481 1.00 77.38 104 PRO A CA 1
ATOM 807 C C . PRO A 1 104 ? -17.280 6.807 11.726 1.00 77.38 104 PRO A C 1
ATOM 809 O O . PRO A 1 104 ? -16.579 7.436 10.933 1.00 77.38 104 PRO A O 1
ATOM 812 N N . TYR A 1 105 ? -16.767 6.177 12.782 1.00 78.00 105 TYR A N 1
ATOM 813 C CA . TYR A 1 105 ? -15.348 6.289 13.117 1.00 78.00 105 TYR A CA 1
ATOM 814 C C . TYR A 1 105 ? -14.472 5.735 11.991 1.00 78.00 105 TYR A C 1
ATOM 816 O O . TYR A 1 105 ? -13.468 6.349 11.648 1.00 78.00 105 TYR A O 1
ATOM 824 N N . ALA A 1 106 ? -14.902 4.658 11.327 1.00 79.19 106 ALA A N 1
ATOM 825 C CA . ALA A 1 106 ? -14.235 4.110 10.145 1.00 79.19 106 ALA A CA 1
ATOM 826 C C . ALA A 1 106 ? -14.078 5.105 8.973 1.00 79.19 106 ALA A C 1
ATOM 828 O O . ALA A 1 106 ? -13.244 4.876 8.105 1.00 79.19 106 ALA A O 1
ATOM 829 N N . HIS A 1 107 ? -14.838 6.202 8.927 1.00 82.75 107 HIS A N 1
ATOM 830 C CA . HIS A 1 107 ? -14.686 7.262 7.918 1.00 82.75 107 HIS A CA 1
ATOM 831 C C . HIS A 1 107 ? -13.795 8.417 8.406 1.00 82.75 107 HIS A C 1
ATOM 833 O O . HIS A 1 107 ? -13.608 9.410 7.709 1.00 82.75 107 HIS A O 1
ATOM 839 N N . THR A 1 108 ? -13.218 8.309 9.603 1.00 84.38 108 THR A N 1
ATOM 840 C CA . THR A 1 108 ? -12.317 9.319 10.163 1.00 84.38 108 THR A CA 1
ATOM 841 C C . THR A 1 108 ? -10.860 8.924 9.964 1.00 84.38 108 THR A C 1
ATOM 843 O O . THR A 1 108 ? -10.503 7.748 10.014 1.00 84.38 108 THR A O 1
ATOM 846 N N . ALA A 1 109 ? -9.985 9.919 9.819 1.00 83.81 109 ALA A N 1
ATOM 847 C CA . ALA A 1 109 ? -8.539 9.716 9.747 1.00 83.81 109 ALA A CA 1
ATOM 848 C C . ALA A 1 109 ? -7.931 9.014 10.975 1.00 83.81 109 ALA A C 1
ATOM 850 O O . ALA A 1 109 ? -6.843 8.449 10.903 1.00 83.81 109 ALA A O 1
ATOM 851 N N . GLU A 1 110 ? -8.614 9.084 12.117 1.00 85.00 110 GLU A N 1
ATOM 852 C CA . GLU A 1 110 ? -8.151 8.564 13.406 1.00 85.00 110 GLU A CA 1
ATOM 853 C C . GLU A 1 110 ? -8.281 7.050 13.509 1.00 85.00 110 GLU A C 1
ATOM 855 O O . GLU A 1 110 ? -7.621 6.443 14.346 1.00 85.00 110 GLU A O 1
ATOM 860 N N . ALA A 1 111 ? -9.128 6.454 12.670 1.00 82.62 111 ALA A N 1
ATOM 861 C CA . ALA A 1 111 ? -9.406 5.027 12.688 1.00 82.62 111 ALA A CA 1
ATOM 862 C C . ALA A 1 111 ? -8.356 4.173 11.992 1.00 82.62 111 ALA A C 1
ATOM 864 O O . ALA A 1 111 ? -8.374 2.954 12.148 1.00 82.62 111 ALA A O 1
ATOM 865 N N . TRP A 1 112 ? -7.467 4.798 11.225 1.00 90.75 112 TRP A N 1
ATOM 866 C CA . TRP A 1 112 ? -6.585 4.091 10.315 1.00 90.75 112 TRP A CA 1
ATOM 867 C C . TRP A 1 112 ? -5.134 4.432 10.598 1.00 90.75 112 TRP A C 1
ATOM 869 O O . TRP A 1 112 ? -4.735 5.600 10.589 1.00 90.75 112 TRP A O 1
ATOM 879 N N . THR A 1 113 ? -4.316 3.400 10.785 1.00 95.81 113 THR A N 1
ATOM 880 C CA . THR A 1 113 ? -2.873 3.543 10.594 1.00 95.81 113 THR A CA 1
ATOM 881 C C . THR A 1 113 ? -2.538 3.528 9.107 1.00 95.81 113 THR A C 1
ATOM 883 O O . THR A 1 113 ? -3.321 3.072 8.268 1.00 95.81 113 THR A O 1
ATOM 886 N N . PHE A 1 114 ? -1.343 3.998 8.757 1.00 96.06 114 PHE A N 1
ATOM 887 C CA . PHE A 1 114 ? -0.847 3.878 7.389 1.00 96.06 114 PHE A CA 1
ATOM 888 C C . PHE A 1 114 ? -0.793 2.418 6.920 1.00 96.06 114 PHE A C 1
ATOM 890 O O . PHE A 1 114 ? -1.143 2.115 5.781 1.00 96.06 114 PHE A O 1
ATOM 897 N N . GLY A 1 115 ? -0.392 1.508 7.813 1.00 94.12 115 GLY A N 1
ATOM 898 C CA . GLY A 1 115 ? -0.361 0.077 7.542 1.00 94.12 115 GLY A CA 1
ATOM 899 C C . GLY A 1 115 ? -1.749 -0.493 7.262 1.00 94.12 115 GLY A C 1
ATOM 900 O O . GLY A 1 115 ? -1.890 -1.308 6.355 1.00 94.12 115 GLY A O 1
ATOM 901 N N . ASP A 1 116 ? -2.779 -0.042 7.978 1.00 93.00 116 ASP A N 1
ATOM 902 C CA . ASP A 1 116 ? -4.152 -0.512 7.756 1.00 93.00 116 ASP A CA 1
ATOM 903 C C . ASP A 1 116 ? -4.687 -0.071 6.391 1.00 93.00 116 ASP A C 1
ATOM 905 O O . ASP A 1 116 ? -5.278 -0.882 5.678 1.00 93.00 116 ASP A O 1
ATOM 909 N N . LEU A 1 117 ? -4.414 1.176 5.986 1.00 95.62 117 LEU A N 1
ATOM 910 C CA . LEU A 1 117 ? -4.765 1.662 4.647 1.00 95.62 117 LEU A CA 1
ATOM 911 C C . LEU A 1 117 ? -4.069 0.842 3.555 1.00 95.62 117 LEU A C 1
ATOM 913 O O . LEU A 1 117 ? -4.710 0.443 2.586 1.00 95.62 117 LEU A O 1
ATOM 917 N N . LEU A 1 118 ? -2.774 0.560 3.719 1.00 96.12 118 LEU A N 1
ATOM 918 C CA . LEU A 1 118 ? -2.004 -0.251 2.774 1.00 96.12 118 LEU A CA 1
ATOM 919 C C . LEU A 1 118 ? -2.545 -1.680 2.661 1.00 96.12 118 LEU A C 1
ATOM 921 O O . LEU A 1 118 ? -2.713 -2.171 1.549 1.00 96.12 118 LEU A O 1
ATOM 925 N N . ARG A 1 119 ? -2.841 -2.342 3.786 1.00 94.62 119 ARG A N 1
ATOM 926 C CA . ARG A 1 119 ? -3.395 -3.707 3.774 1.00 94.62 119 ARG A CA 1
ATOM 927 C C . ARG A 1 119 ? -4.766 -3.750 3.117 1.00 94.62 119 ARG A C 1
ATOM 929 O O . ARG A 1 119 ? -5.005 -4.627 2.297 1.00 94.62 119 ARG A O 1
ATOM 936 N N . ARG A 1 120 ? -5.640 -2.787 3.428 1.00 94.25 120 ARG A N 1
ATOM 937 C CA . ARG A 1 120 ? -6.942 -2.672 2.764 1.00 94.25 120 ARG A CA 1
ATOM 938 C C . ARG A 1 120 ? -6.783 -2.469 1.258 1.00 94.25 120 ARG A C 1
ATOM 940 O O . ARG A 1 120 ? -7.475 -3.115 0.487 1.00 94.25 120 ARG A O 1
ATOM 947 N N . PHE A 1 121 ? -5.863 -1.605 0.841 1.00 94.94 121 PHE A N 1
ATOM 948 C CA . PHE A 1 121 ? -5.603 -1.346 -0.574 1.00 9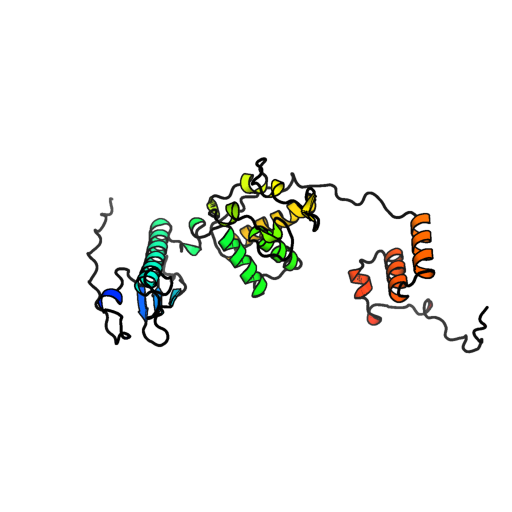4.94 121 PHE A CA 1
ATOM 949 C C . PHE A 1 121 ? -5.115 -2.583 -1.321 1.00 94.94 121 PHE A C 1
ATOM 951 O O . PHE A 1 121 ? -5.596 -2.855 -2.413 1.00 94.94 121 PHE A O 1
ATOM 958 N N . VAL A 1 122 ? -4.192 -3.338 -0.723 1.00 93.94 122 VAL A N 1
ATOM 959 C CA . VAL A 1 122 ? -3.733 -4.620 -1.269 1.00 93.94 122 VAL A CA 1
ATOM 960 C C . VAL A 1 122 ? -4.895 -5.605 -1.374 1.00 93.94 122 VAL A C 1
ATOM 962 O O . VAL A 1 122 ? -5.123 -6.133 -2.454 1.00 93.94 122 VAL A O 1
ATOM 965 N N . GLN A 1 123 ? -5.684 -5.768 -0.309 1.00 91.94 123 GLN A N 1
ATOM 966 C CA . GLN A 1 123 ? -6.839 -6.667 -0.318 1.00 91.94 123 GLN A CA 1
ATOM 967 C C . GLN A 1 123 ? -7.840 -6.301 -1.423 1.00 91.94 123 GLN A C 1
ATOM 969 O O . GLN A 1 123 ? -8.286 -7.169 -2.160 1.00 91.94 123 GLN A O 1
ATOM 974 N N . GLU A 1 124 ? -8.162 -5.016 -1.593 1.00 93.56 124 GLU A N 1
ATOM 975 C CA . GLU A 1 124 ? -9.086 -4.577 -2.645 1.00 93.56 124 GLU A CA 1
ATOM 976 C C . GLU A 1 124 ? -8.502 -4.734 -4.064 1.00 93.56 124 GLU A C 1
ATOM 978 O O . GLU A 1 124 ? -9.259 -4.886 -5.026 1.00 93.56 124 GLU A O 1
ATOM 983 N N . ILE A 1 125 ? -7.174 -4.716 -4.223 1.00 93.44 125 ILE A N 1
ATOM 984 C CA . ILE A 1 125 ? -6.519 -5.101 -5.482 1.00 93.44 125 ILE A CA 1
ATOM 985 C C . ILE A 1 125 ? -6.682 -6.604 -5.728 1.00 93.44 125 ILE A C 1
ATOM 987 O O . ILE A 1 125 ? -7.063 -6.991 -6.833 1.00 93.44 125 ILE A O 1
ATOM 991 N N . ASP A 1 126 ? -6.416 -7.431 -4.718 1.00 91.19 126 ASP A N 1
ATOM 992 C CA . ASP A 1 126 ? -6.477 -8.893 -4.814 1.00 91.19 126 ASP A CA 1
ATOM 993 C C . ASP A 1 126 ? -7.905 -9.389 -5.074 1.00 91.19 126 ASP A C 1
ATOM 995 O O . ASP A 1 126 ? -8.121 -10.266 -5.911 1.00 91.19 126 ASP A O 1
ATOM 999 N N . ASP A 1 127 ? -8.894 -8.744 -4.453 1.00 91.50 127 ASP A N 1
ATOM 1000 C CA . ASP A 1 127 ? -10.323 -8.979 -4.686 1.00 91.50 127 ASP A CA 1
ATOM 1001 C C . ASP A 1 127 ? -10.789 -8.460 -6.062 1.00 91.50 127 ASP A C 1
ATOM 1003 O O . ASP A 1 127 ? -11.937 -8.654 -6.469 1.00 91.50 127 ASP A O 1
ATOM 1007 N N . GLY A 1 128 ? -9.917 -7.760 -6.795 1.00 91.19 128 GLY A N 1
ATOM 1008 C CA . GLY A 1 128 ? -10.220 -7.171 -8.091 1.00 91.19 128 GLY A CA 1
ATOM 1009 C C . GLY A 1 128 ? -11.202 -6.000 -8.021 1.00 91.19 128 GLY A C 1
ATOM 1010 O O . GLY A 1 128 ? -11.813 -5.669 -9.035 1.00 91.19 128 GLY A O 1
ATOM 1011 N N . LEU A 1 129 ? -11.377 -5.360 -6.864 1.00 89.00 129 LEU A N 1
ATOM 1012 C CA . LEU A 1 129 ? -12.199 -4.154 -6.720 1.00 89.00 129 LEU A CA 1
ATOM 1013 C C . LEU A 1 129 ? -11.493 -2.926 -7.311 1.00 89.00 129 LEU A C 1
ATOM 1015 O O . LEU A 1 129 ? -12.143 -2.025 -7.841 1.00 89.00 129 LEU A O 1
ATOM 1019 N N . ILE A 1 130 ? -10.159 -2.919 -7.285 1.00 88.56 130 ILE A N 1
ATOM 1020 C CA . ILE A 1 130 ? -9.323 -1.882 -7.894 1.00 88.56 130 ILE A CA 1
ATOM 1021 C C . ILE A 1 130 ? -8.713 -2.429 -9.186 1.00 88.56 130 ILE A C 1
ATOM 1023 O O . ILE A 1 130 ? -7.902 -3.353 -9.161 1.00 88.56 130 ILE A O 1
ATOM 1027 N N . LYS A 1 131 ? -9.079 -1.843 -10.334 1.00 87.75 131 LYS A N 1
ATOM 1028 C CA . LYS A 1 131 ? -8.581 -2.256 -11.656 1.00 87.75 131 LYS A CA 1
ATOM 1029 C C . LYS A 1 131 ? -8.059 -1.061 -12.451 1.00 87.75 131 LYS A C 1
ATOM 1031 O O . LYS A 1 131 ? -8.812 -0.151 -12.786 1.00 87.75 131 LYS A O 1
ATOM 1036 N N . HIS A 1 132 ? -6.778 -1.097 -12.810 1.00 87.38 132 HIS A N 1
ATOM 1037 C CA . HIS A 1 132 ? -6.143 -0.166 -13.750 1.00 87.38 132 HIS A CA 1
ATOM 1038 C C . HIS A 1 132 ? -4.839 -0.760 -14.292 1.00 87.38 132 HIS A C 1
ATOM 1040 O O . HIS A 1 132 ? -4.285 -1.700 -13.724 1.00 87.38 132 HIS A O 1
ATOM 1046 N N . ALA A 1 133 ? -4.311 -0.190 -15.379 1.00 81.75 133 ALA A N 1
ATOM 1047 C CA . ALA A 1 133 ? -3.131 -0.718 -16.076 1.00 81.75 133 ALA A CA 1
ATOM 1048 C C . ALA A 1 133 ? -1.894 -0.911 -15.171 1.00 81.75 133 ALA A C 1
ATOM 1050 O O . ALA A 1 133 ? -1.104 -1.830 -15.377 1.00 81.75 133 ALA A O 1
ATOM 1051 N N . SER A 1 134 ? -1.739 -0.070 -14.144 1.00 87.50 134 SER A N 1
ATOM 1052 C CA . SER A 1 134 ? -0.582 -0.079 -13.237 1.00 87.50 134 SER A CA 1
ATOM 1053 C C . SER A 1 134 ? -0.818 -0.835 -11.925 1.00 87.50 134 SER A C 1
ATOM 1055 O O . SER A 1 134 ? 0.048 -0.790 -11.050 1.00 87.50 134 SER A O 1
ATOM 1057 N N . VAL A 1 135 ? -1.941 -1.548 -11.774 1.00 91.81 135 VAL A N 1
ATOM 1058 C CA . VAL A 1 135 ? -2.354 -2.149 -10.492 1.00 91.81 135 VAL A CA 1
ATOM 1059 C C . VAL A 1 135 ? -1.313 -3.113 -9.916 1.00 91.81 135 VAL A C 1
ATOM 1061 O O . VAL A 1 135 ? -1.007 -3.059 -8.731 1.00 91.81 135 VAL A O 1
ATOM 1064 N N . ARG A 1 136 ? -0.658 -3.918 -10.764 1.00 89.94 136 ARG A N 1
ATOM 1065 C CA . ARG A 1 136 ? 0.404 -4.842 -10.333 1.00 89.94 136 ARG A CA 1
ATOM 1066 C C . ARG A 1 136 ? 1.615 -4.104 -9.755 1.00 89.94 136 ARG A C 1
ATOM 1068 O O . ARG A 1 136 ? 2.233 -4.575 -8.806 1.00 89.94 136 ARG A O 1
ATOM 1075 N N . THR A 1 137 ? 1.951 -2.946 -10.323 1.00 91.31 137 THR A N 1
ATOM 1076 C CA . THR A 1 137 ? 3.045 -2.105 -9.815 1.00 91.31 137 THR A CA 1
ATOM 1077 C C . THR A 1 137 ? 2.657 -1.477 -8.482 1.00 91.31 137 THR A C 1
ATOM 1079 O O . THR A 1 137 ? 3.463 -1.470 -7.556 1.00 91.31 137 THR A O 1
ATOM 1082 N N . ASP A 1 138 ? 1.420 -0.989 -8.370 1.00 93.12 138 ASP A N 1
ATOM 1083 C CA . ASP A 1 138 ? 0.893 -0.427 -7.126 1.00 93.12 138 ASP A CA 1
ATOM 1084 C C . ASP A 1 138 ? 0.854 -1.474 -6.006 1.00 93.12 138 ASP A C 1
ATOM 1086 O O . ASP A 1 138 ? 1.292 -1.191 -4.894 1.00 93.12 138 ASP A O 1
ATOM 1090 N N . HIS A 1 139 ? 0.447 -2.703 -6.317 1.00 93.69 139 HIS A N 1
ATOM 1091 C CA . HIS A 1 139 ? 0.492 -3.835 -5.397 1.00 93.69 139 HIS A CA 1
ATOM 1092 C C . HIS A 1 139 ? 1.920 -4.091 -4.884 1.00 93.69 139 HIS A C 1
ATOM 1094 O O . HIS A 1 139 ? 2.166 -4.091 -3.678 1.00 93.69 139 HIS A O 1
ATOM 1100 N N . SER A 1 140 ? 2.904 -4.233 -5.781 1.00 91.75 140 SER A N 1
ATOM 1101 C CA . SER A 1 140 ? 4.309 -4.410 -5.380 1.00 91.75 140 SER A CA 1
ATOM 1102 C C . SER A 1 140 ? 4.851 -3.233 -4.560 1.00 91.75 140 SER A C 1
ATOM 1104 O O . SER A 1 140 ? 5.594 -3.441 -3.601 1.00 91.75 140 SER A O 1
ATOM 1106 N N . ASN A 1 141 ? 4.474 -2.001 -4.906 1.00 93.88 141 ASN A N 1
ATOM 1107 C CA . ASN A 1 141 ? 4.879 -0.811 -4.163 1.00 93.88 141 ASN A CA 1
ATOM 1108 C C . ASN A 1 141 ? 4.208 -0.728 -2.790 1.00 93.88 141 ASN A C 1
ATOM 1110 O O . ASN A 1 141 ? 4.840 -0.241 -1.864 1.00 93.88 141 ASN A O 1
ATOM 1114 N N . ALA A 1 142 ? 2.973 -1.198 -2.617 1.00 94.00 142 ALA A N 1
ATOM 1115 C CA . ALA A 1 142 ? 2.329 -1.248 -1.307 1.00 94.00 142 ALA A CA 1
ATOM 1116 C C . ALA A 1 142 ? 3.048 -2.240 -0.375 1.00 94.00 142 ALA A C 1
ATOM 1118 O O . ALA A 1 142 ? 3.374 -1.901 0.766 1.00 94.00 142 ALA A O 1
ATOM 1119 N N . TYR A 1 143 ? 3.404 -3.420 -0.893 1.00 92.06 143 TYR A N 1
ATOM 1120 C CA . TYR A 1 143 ? 4.196 -4.410 -0.157 1.00 92.06 143 TYR A CA 1
ATOM 1121 C C . TYR A 1 143 ? 5.594 -3.920 0.226 1.00 92.06 143 TYR A C 1
ATOM 1123 O O . TYR A 1 143 ? 6.112 -4.323 1.265 1.00 92.06 143 TYR A O 1
ATOM 1131 N N . LEU A 1 144 ? 6.185 -3.001 -0.545 1.00 93.56 144 LEU A N 1
ATOM 1132 C CA . LEU A 1 144 ? 7.444 -2.351 -0.170 1.00 93.56 144 LEU A CA 1
ATOM 1133 C C . LEU A 1 144 ? 7.359 -1.662 1.203 1.00 93.56 144 LEU A C 1
ATOM 1135 O O . LEU A 1 144 ? 8.344 -1.645 1.932 1.00 93.56 144 LEU A O 1
ATOM 1139 N N . PHE A 1 145 ? 6.205 -1.091 1.562 1.00 94.81 145 PHE A N 1
ATOM 1140 C CA . PHE A 1 145 ? 6.011 -0.435 2.859 1.00 94.81 145 PHE A CA 1
ATOM 1141 C C . PHE A 1 145 ? 5.598 -1.419 3.953 1.00 94.81 145 PHE A C 1
ATOM 1143 O O . PHE A 1 145 ? 6.008 -1.253 5.100 1.00 94.81 145 PHE A O 1
ATOM 1150 N N . LEU A 1 146 ? 4.794 -2.431 3.619 1.00 93.25 146 LEU A N 1
ATOM 1151 C CA . LEU A 1 146 ? 4.326 -3.426 4.587 1.00 93.25 146 LEU A CA 1
ATOM 1152 C C . LEU A 1 146 ? 5.425 -4.407 5.015 1.00 93.25 146 LEU A C 1
ATOM 1154 O O . LEU A 1 146 ? 5.394 -4.890 6.145 1.00 93.25 146 LEU A O 1
ATOM 1158 N N . GLY A 1 147 ? 6.398 -4.668 4.140 1.00 87.62 147 GLY A N 1
ATOM 1159 C CA . GLY A 1 147 ? 7.309 -5.800 4.289 1.00 87.62 147 GLY A CA 1
ATOM 1160 C C . GLY A 1 147 ? 6.611 -7.110 3.918 1.00 87.62 147 GLY A C 1
ATOM 1161 O O . GLY A 1 147 ? 5.383 -7.202 3.918 1.00 87.62 147 GLY A O 1
ATOM 1162 N N . GLY A 1 148 ? 7.391 -8.127 3.553 1.00 78.25 148 GLY A N 1
ATOM 1163 C CA . GLY A 1 148 ? 6.860 -9.424 3.107 1.00 78.25 148 GLY A CA 1
ATOM 1164 C C . GLY A 1 148 ? 6.917 -9.671 1.597 1.00 78.25 148 GLY A C 1
ATOM 1165 O O . GLY A 1 148 ? 6.311 -10.619 1.109 1.00 78.25 148 GLY A O 1
ATOM 1166 N N . GLY A 1 149 ? 7.654 -8.851 0.845 1.00 78.19 149 GLY A N 1
ATOM 1167 C CA . GLY A 1 149 ? 8.070 -9.209 -0.508 1.00 78.19 149 GLY A CA 1
ATOM 1168 C C . GLY A 1 149 ? 9.249 -10.192 -0.505 1.00 78.19 149 GLY A C 1
ATOM 1169 O O . GLY A 1 149 ? 10.042 -10.230 0.431 1.00 78.19 149 GLY A O 1
ATOM 1170 N N . ASN A 1 150 ? 9.424 -10.926 -1.606 1.00 78.25 150 ASN A N 1
ATOM 1171 C CA . ASN A 1 150 ? 10.518 -11.899 -1.790 1.00 78.25 150 ASN A CA 1
ATOM 1172 C C . ASN A 1 150 ? 11.892 -11.261 -2.103 1.00 78.25 150 ASN A C 1
ATOM 1174 O O . ASN A 1 150 ? 12.822 -11.955 -2.513 1.00 78.25 150 ASN A O 1
ATOM 1178 N N . GLY A 1 151 ? 12.006 -9.934 -2.026 1.00 81.00 151 GLY A N 1
ATOM 1179 C CA . GLY A 1 151 ? 13.246 -9.217 -2.320 1.00 81.00 151 GLY A CA 1
ATOM 1180 C C . GLY A 1 151 ? 14.134 -9.044 -1.085 1.00 81.00 151 GLY A C 1
ATOM 1181 O O . GLY A 1 151 ? 13.904 -9.648 -0.045 1.00 81.00 151 GLY A O 1
ATOM 1182 N N . LEU A 1 152 ? 15.159 -8.197 -1.206 1.00 83.19 152 LEU A N 1
ATOM 1183 C CA . LEU A 1 152 ? 16.052 -7.818 -0.105 1.00 83.19 152 LEU A CA 1
ATOM 1184 C C . LEU A 1 152 ? 15.790 -6.377 0.354 1.00 83.19 152 LEU A C 1
ATOM 1186 O O . LEU A 1 152 ? 15.124 -5.589 -0.332 1.00 83.19 152 LEU A O 1
ATOM 1190 N N . GLY A 1 153 ? 16.341 -6.021 1.515 1.00 86.94 153 GLY A N 1
ATOM 1191 C CA . GLY A 1 153 ? 16.223 -4.682 2.089 1.00 86.94 153 GLY A CA 1
ATOM 1192 C C . GLY A 1 153 ? 14.772 -4.317 2.380 1.00 86.94 153 GLY A C 1
ATOM 1193 O O . GLY A 1 153 ? 14.020 -5.127 2.918 1.00 86.94 153 GLY A O 1
ATOM 1194 N N . LEU A 1 154 ? 14.364 -3.115 1.962 1.00 85.75 154 LEU A N 1
ATOM 1195 C CA . LEU A 1 154 ? 13.042 -2.567 2.274 1.00 85.75 154 LEU A CA 1
ATOM 1196 C C . LEU A 1 154 ? 11.884 -3.470 1.828 1.00 85.75 154 LEU A C 1
ATOM 1198 O O . LEU A 1 154 ? 10.865 -3.538 2.499 1.00 85.75 154 LEU A O 1
ATOM 1202 N N . SER A 1 155 ? 12.045 -4.202 0.723 1.00 82.12 155 SER A N 1
ATOM 1203 C CA . SER A 1 155 ? 11.005 -5.126 0.249 1.00 82.12 155 SER A CA 1
ATOM 1204 C C . SER A 1 155 ? 10.726 -6.274 1.225 1.00 82.12 155 SER A C 1
ATOM 1206 O O . SER A 1 155 ? 9.594 -6.745 1.306 1.00 82.12 155 SER A O 1
ATOM 1208 N N . GLN A 1 156 ? 11.733 -6.684 1.995 1.00 85.00 156 GLN A N 1
ATOM 1209 C CA . GLN A 1 156 ? 11.610 -7.714 3.016 1.00 85.00 156 GLN A CA 1
ATOM 1210 C C . GLN A 1 156 ? 11.185 -7.110 4.356 1.00 85.00 156 GLN A C 1
ATOM 1212 O O . GLN A 1 156 ? 10.242 -7.590 4.978 1.00 85.00 156 GLN A O 1
ATOM 1217 N N . THR A 1 157 ? 11.865 -6.044 4.789 1.00 86.94 157 THR A N 1
ATOM 1218 C CA . THR A 1 157 ? 11.707 -5.466 6.133 1.00 86.94 157 THR A CA 1
ATOM 1219 C C . THR A 1 157 ? 10.514 -4.522 6.265 1.00 86.94 157 THR A C 1
ATOM 1221 O O . THR A 1 157 ? 10.062 -4.265 7.380 1.00 86.94 157 THR A O 1
ATOM 1224 N N . GLY A 1 158 ? 10.030 -3.964 5.154 1.00 91.94 158 GLY A N 1
ATOM 1225 C CA . GLY A 1 158 ? 9.023 -2.908 5.148 1.00 91.94 158 GLY A CA 1
ATOM 1226 C C . GLY A 1 158 ? 9.492 -1.629 5.843 1.00 91.94 158 GLY A C 1
ATOM 1227 O O . GLY A 1 158 ? 10.688 -1.393 6.029 1.00 91.94 158 GLY A O 1
ATOM 1228 N N . MET A 1 159 ? 8.526 -0.814 6.274 1.00 94.06 159 MET A N 1
ATOM 1229 C CA . MET A 1 159 ? 8.733 0.403 7.066 1.00 94.06 159 MET A CA 1
ATOM 1230 C C . MET A 1 159 ? 7.842 0.421 8.313 1.00 94.06 159 MET A C 1
ATOM 1232 O O . MET A 1 159 ? 6.884 1.199 8.374 1.00 94.06 159 MET A O 1
ATOM 1236 N N . PRO A 1 160 ? 8.159 -0.392 9.339 1.00 91.56 160 PRO A N 1
ATOM 1237 C CA . PRO A 1 160 ? 7.312 -0.542 10.519 1.00 91.56 160 PRO A CA 1
ATOM 1238 C C . PRO A 1 160 ? 7.002 0.775 11.243 1.00 91.56 160 PRO A C 1
ATOM 1240 O O . PRO A 1 160 ? 5.917 0.939 11.799 1.00 91.56 160 PRO A O 1
ATOM 1243 N N . HIS A 1 161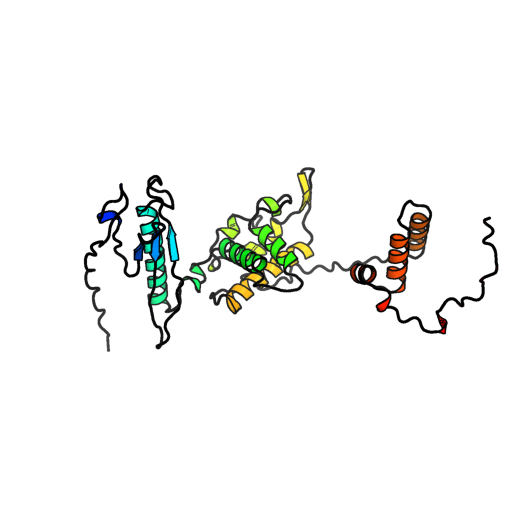 ? 7.940 1.728 11.241 1.00 92.31 161 HIS A N 1
ATOM 1244 C CA . HIS A 1 161 ? 7.751 3.045 11.856 1.00 92.31 161 HIS A CA 1
ATOM 1245 C C . HIS A 1 161 ? 6.700 3.887 11.132 1.00 92.31 161 HIS A C 1
ATOM 1247 O O . HIS A 1 161 ? 5.930 4.576 11.794 1.00 92.31 161 HIS A O 1
ATOM 1253 N N . LEU A 1 162 ? 6.620 3.800 9.801 1.00 94.56 162 LEU A N 1
ATOM 1254 C CA . LEU A 1 162 ? 5.569 4.474 9.040 1.00 94.56 162 LEU A CA 1
ATOM 1255 C C . LEU A 1 162 ? 4.247 3.725 9.155 1.00 94.56 162 LEU A C 1
ATOM 1257 O O . LEU A 1 162 ? 3.219 4.346 9.400 1.00 94.56 162 LEU A O 1
ATOM 1261 N N . THR A 1 163 ? 4.252 2.395 9.021 1.00 94.31 163 THR A N 1
ATOM 1262 C CA . THR A 1 163 ? 3.011 1.604 9.011 1.00 94.31 163 THR A CA 1
ATOM 1263 C C . THR A 1 163 ? 2.263 1.648 10.339 1.00 94.31 163 THR A C 1
ATOM 1265 O O . THR A 1 163 ? 1.048 1.496 10.342 1.00 94.31 163 THR A O 1
ATOM 1268 N N . ARG A 1 164 ? 2.961 1.851 11.464 1.00 93.62 164 ARG A N 1
ATOM 1269 C CA . ARG A 1 164 ? 2.340 1.994 12.793 1.00 93.62 164 ARG A CA 1
ATOM 1270 C C . ARG A 1 164 ? 1.794 3.396 13.062 1.00 93.62 164 ARG A C 1
ATOM 1272 O O . ARG A 1 164 ? 1.006 3.563 13.988 1.00 93.62 164 ARG A O 1
ATOM 1279 N N . LYS A 1 165 ? 2.219 4.401 12.294 1.00 94.44 165 LYS A N 1
ATOM 1280 C CA . LYS A 1 165 ? 1.777 5.786 12.467 1.00 94.44 165 LYS A CA 1
ATOM 1281 C C . LYS A 1 165 ? 0.318 5.923 12.030 1.00 94.44 165 LYS A C 1
ATOM 1283 O O . LYS A 1 165 ? -0.100 5.296 11.051 1.00 94.44 165 LYS A O 1
ATOM 1288 N N . LEU A 1 166 ? -0.458 6.747 12.735 1.00 93.62 166 LEU A N 1
ATOM 1289 C CA . LEU A 1 166 ? -1.811 7.087 12.296 1.00 93.62 166 LEU A CA 1
ATOM 1290 C C . LEU A 1 166 ? -1.755 7.829 10.963 1.00 93.62 166 LEU A C 1
ATOM 1292 O O . LEU A 1 166 ? -0.859 8.642 10.729 1.00 93.62 166 LEU A O 1
ATOM 1296 N N . ALA A 1 167 ? -2.742 7.583 10.103 1.00 93.19 167 ALA A N 1
ATOM 1297 C CA . ALA A 1 167 ? -2.801 8.195 8.784 1.00 93.19 167 ALA A CA 1
ATOM 1298 C C . ALA A 1 167 ? -2.850 9.732 8.856 1.00 93.19 167 ALA A C 1
ATOM 1300 O O . ALA A 1 167 ? -2.250 10.394 8.012 1.00 93.19 167 ALA A O 1
ATOM 1301 N N . LYS A 1 168 ? -3.499 10.295 9.890 1.00 92.00 168 LYS A N 1
ATOM 1302 C CA . LYS A 1 168 ? -3.528 11.748 10.140 1.00 92.00 168 LYS A CA 1
ATOM 1303 C C . LYS A 1 168 ? -2.185 12.356 10.544 1.00 92.00 168 LYS A C 1
ATOM 1305 O O . LYS A 1 168 ? -1.971 13.537 10.301 1.00 92.00 168 LYS A O 1
ATOM 1310 N N . ASP A 1 169 ? -1.306 11.569 11.161 1.00 94.38 169 ASP A N 1
ATOM 1311 C CA . ASP A 1 169 ? -0.039 12.067 11.707 1.00 94.38 169 ASP A CA 1
ATOM 1312 C C . ASP A 1 169 ? 1.095 11.974 10.677 1.00 94.38 169 ASP A C 1
ATOM 1314 O O . ASP A 1 169 ? 2.212 12.434 10.923 1.00 94.38 169 ASP A O 1
ATOM 1318 N N . LEU A 1 170 ? 0.838 11.363 9.517 1.00 95.25 170 LEU A N 1
ATOM 1319 C CA . LEU A 1 170 ? 1.782 11.356 8.412 1.00 95.25 170 LEU A CA 1
ATOM 1320 C C . LEU A 1 170 ? 1.970 12.767 7.859 1.00 95.25 170 LEU A C 1
ATOM 1322 O O . LEU A 1 170 ? 1.028 13.503 7.576 1.00 95.25 170 LEU A O 1
ATOM 1326 N N . THR A 1 171 ? 3.223 13.106 7.627 1.00 95.06 171 THR A N 1
ATOM 1327 C CA . THR A 1 171 ? 3.666 14.386 7.099 1.00 95.06 171 THR A CA 1
ATOM 1328 C C . THR A 1 171 ? 4.460 14.167 5.821 1.00 95.06 171 THR A C 1
ATOM 1330 O O . THR A 1 171 ? 4.862 13.053 5.483 1.00 95.06 171 THR A O 1
ATOM 1333 N N . GLN A 1 172 ? 4.722 15.247 5.091 1.00 95.12 172 GLN A N 1
ATOM 1334 C CA . GLN A 1 172 ? 5.580 15.174 3.914 1.00 95.12 172 GLN A CA 1
ATOM 1335 C C . GLN A 1 172 ? 7.019 14.748 4.266 1.00 95.12 172 GLN A C 1
ATOM 1337 O O . GLN A 1 172 ? 7.672 14.107 3.442 1.00 95.12 172 GLN A O 1
ATOM 1342 N N . ASP A 1 173 ? 7.497 15.077 5.470 1.00 94.56 173 ASP A N 1
ATOM 1343 C CA . ASP A 1 173 ? 8.859 14.780 5.933 1.00 94.56 173 ASP A CA 1
ATOM 1344 C C . ASP A 1 173 ? 9.079 13.268 6.104 1.00 94.56 173 ASP A C 1
ATOM 1346 O O . ASP A 1 173 ? 10.089 12.731 5.656 1.00 94.56 173 ASP A O 1
ATOM 1350 N N . ASP A 1 174 ? 8.053 12.537 6.556 1.00 95.50 174 ASP A N 1
ATOM 1351 C CA . ASP A 1 174 ? 8.091 11.070 6.657 1.00 95.50 174 ASP A CA 1
ATOM 1352 C C . ASP A 1 174 ? 8.455 10.388 5.317 1.00 95.50 174 ASP A C 1
ATOM 1354 O O . ASP A 1 174 ? 9.068 9.317 5.286 1.00 95.50 174 ASP A O 1
ATOM 1358 N N . PHE A 1 175 ? 8.116 11.021 4.186 1.00 95.88 175 PHE A N 1
ATOM 1359 C CA . PHE A 1 175 ? 8.371 10.484 2.849 1.00 95.88 175 PHE A CA 1
ATOM 1360 C C . PHE A 1 175 ? 9.555 11.137 2.139 1.00 95.88 175 PHE A C 1
ATOM 1362 O O . PHE A 1 175 ? 10.345 10.435 1.513 1.00 95.88 175 PHE A O 1
ATOM 1369 N N . LEU A 1 176 ? 9.655 12.466 2.191 1.00 95.00 176 LEU A N 1
ATOM 1370 C CA . LEU A 1 176 ? 10.590 13.284 1.407 1.00 95.00 176 LEU A CA 1
ATOM 1371 C C . LEU A 1 176 ? 11.622 14.020 2.277 1.00 95.00 176 LEU A C 1
ATOM 1373 O O . LEU A 1 176 ? 12.379 14.841 1.757 1.00 95.00 176 LEU A O 1
ATOM 1377 N N . GLY A 1 177 ? 11.629 13.761 3.581 1.00 93.00 177 GLY A N 1
ATOM 1378 C CA . GLY A 1 177 ? 12.487 14.423 4.549 1.00 93.00 177 GLY A CA 1
ATOM 1379 C C . GLY A 1 177 ? 13.961 14.086 4.402 1.00 93.00 177 GLY A C 1
ATOM 1380 O O . GLY A 1 177 ? 14.356 13.121 3.739 1.00 93.00 177 GLY A O 1
ATOM 1381 N N . ARG A 1 178 ? 14.796 14.894 5.058 1.00 91.00 178 ARG A N 1
ATOM 1382 C CA . ARG A 1 178 ? 16.263 14.740 5.039 1.00 91.00 178 ARG A CA 1
ATOM 1383 C C . ARG A 1 178 ? 16.778 13.707 6.043 1.00 91.00 178 ARG A C 1
ATOM 1385 O O . ARG A 1 178 ? 17.936 13.317 5.962 1.00 91.00 178 ARG A O 1
ATOM 1392 N N . HIS A 1 179 ? 15.941 13.264 6.977 1.00 91.75 179 HIS A N 1
ATOM 1393 C CA . HIS A 1 179 ? 16.318 12.289 7.998 1.00 91.75 179 HIS A CA 1
ATOM 1394 C C . HIS A 1 179 ? 16.433 10.868 7.421 1.00 91.75 179 HIS A C 1
ATOM 1396 O O . HIS A 1 179 ? 15.791 10.525 6.427 1.00 91.75 179 HIS A O 1
ATOM 1402 N N . ALA A 1 180 ? 17.246 10.017 8.053 1.00 88.75 180 ALA A N 1
ATOM 1403 C CA . ALA A 1 180 ? 17.537 8.664 7.564 1.00 88.75 180 ALA A CA 1
ATOM 1404 C C . ALA A 1 180 ? 16.295 7.754 7.503 1.00 88.75 180 ALA A C 1
ATOM 1406 O O . ALA A 1 180 ? 16.195 6.890 6.635 1.00 88.75 180 ALA A O 1
ATOM 1407 N N . SER A 1 181 ? 15.326 7.970 8.397 1.00 89.56 181 SER A N 1
ATOM 1408 C CA . SER A 1 181 ? 14.075 7.206 8.450 1.00 89.56 181 SER A CA 1
ATOM 1409 C C . SER A 1 181 ? 13.042 7.613 7.391 1.00 89.56 181 SER A C 1
ATOM 1411 O O . SER A 1 181 ? 12.009 6.947 7.286 1.00 89.56 181 SER A O 1
ATOM 1413 N N . SER A 1 182 ? 13.286 8.672 6.606 1.00 94.25 182 SER A N 1
ATOM 1414 C CA . SER A 1 182 ? 12.370 9.067 5.534 1.00 94.25 182 SER A CA 1
ATOM 1415 C C . SER A 1 182 ? 12.364 8.011 4.429 1.00 94.25 182 SER A C 1
ATOM 1417 O O . SER A 1 182 ? 13.371 7.333 4.185 1.00 94.25 182 SER A O 1
ATOM 1419 N N . PHE A 1 183 ? 11.236 7.847 3.733 1.00 94.94 183 PHE A N 1
ATOM 1420 C CA . PHE A 1 183 ? 11.140 6.859 2.649 1.00 94.94 183 PHE A CA 1
ATOM 1421 C C . PHE A 1 183 ? 12.233 7.047 1.588 1.00 94.94 183 PHE A C 1
ATOM 1423 O O . PHE A 1 183 ? 12.885 6.086 1.185 1.00 94.94 183 PHE A O 1
ATOM 1430 N N . VAL A 1 184 ? 12.477 8.284 1.145 1.00 93.69 184 VAL A N 1
ATOM 1431 C CA . VAL A 1 184 ? 13.471 8.542 0.093 1.00 93.69 184 VAL A CA 1
ATOM 1432 C C . VAL A 1 184 ? 14.892 8.146 0.480 1.00 93.69 184 VAL A C 1
ATOM 1434 O O . VAL A 1 184 ? 15.655 7.783 -0.416 1.00 93.69 184 VAL A O 1
ATOM 1437 N N . ASN A 1 185 ? 15.252 8.198 1.761 1.00 91.81 185 ASN A N 1
ATOM 1438 C CA . ASN A 1 185 ? 16.600 7.863 2.222 1.00 91.81 185 ASN A CA 1
ATOM 1439 C C . ASN A 1 185 ? 16.727 6.384 2.595 1.00 91.81 185 ASN A C 1
ATOM 1441 O O . ASN A 1 185 ? 17.731 5.758 2.268 1.00 91.81 185 ASN A O 1
ATOM 1445 N N . SER A 1 186 ? 15.688 5.810 3.199 1.00 91.56 186 SER A N 1
ATOM 1446 C CA . SER A 1 186 ? 15.641 4.388 3.564 1.00 91.56 186 SER A CA 1
ATOM 1447 C C . SER A 1 186 ? 15.467 3.455 2.362 1.00 91.56 186 SER A C 1
ATOM 1449 O O . SER A 1 186 ? 15.921 2.310 2.399 1.00 91.56 186 SER A O 1
ATOM 1451 N N . TYR A 1 187 ? 14.843 3.919 1.273 1.00 93.12 187 TYR A N 1
ATOM 1452 C CA . TYR A 1 187 ? 14.664 3.097 0.082 1.00 93.12 187 TYR A CA 1
ATOM 1453 C C . TYR A 1 187 ? 15.955 3.005 -0.742 1.00 93.12 187 TYR A C 1
ATOM 1455 O O . TYR A 1 187 ? 16.228 3.815 -1.637 1.00 93.12 187 TYR A O 1
ATOM 1463 N N . ILE A 1 188 ? 16.735 1.971 -0.435 1.00 92.38 188 ILE A N 1
ATOM 1464 C CA . ILE A 1 188 ? 17.993 1.601 -1.090 1.00 92.38 188 ILE A CA 1
ATOM 1465 C C . ILE A 1 188 ? 17.877 0.234 -1.772 1.00 92.38 188 ILE A C 1
ATOM 1467 O O . ILE A 1 188 ? 17.038 -0.596 -1.417 1.00 92.38 188 ILE A O 1
ATOM 1471 N N . LYS A 1 189 ? 18.720 -0.009 -2.778 1.00 90.75 189 LYS A N 1
ATOM 1472 C CA . LYS A 1 189 ? 18.820 -1.306 -3.452 1.00 90.75 189 LYS A CA 1
ATOM 1473 C C . LYS A 1 189 ? 19.827 -2.175 -2.708 1.00 90.75 189 LYS A C 1
ATOM 1475 O O . LYS A 1 189 ? 20.988 -1.795 -2.607 1.00 90.75 189 LYS A O 1
ATOM 1480 N N . VAL A 1 190 ? 19.396 -3.347 -2.254 1.00 91.25 190 VAL A N 1
ATOM 1481 C CA . VAL A 1 190 ? 20.263 -4.350 -1.618 1.00 91.25 190 VAL A CA 1
ATOM 1482 C C . VAL A 1 190 ? 20.482 -5.503 -2.595 1.00 91.25 190 VAL A C 1
ATOM 1484 O O . VAL A 1 190 ? 19.523 -6.019 -3.173 1.00 91.25 190 VAL A O 1
ATOM 1487 N N . LYS A 1 191 ? 21.742 -5.871 -2.829 1.00 90.25 191 LYS A N 1
ATOM 1488 C CA . LYS A 1 191 ? 22.128 -7.013 -3.668 1.00 90.25 191 LYS A CA 1
ATOM 1489 C C . LYS A 1 191 ? 22.303 -8.281 -2.824 1.00 90.25 191 LYS A C 1
ATOM 1491 O O . LYS A 1 191 ? 22.381 -8.224 -1.602 1.00 90.25 191 LYS A O 1
ATOM 1496 N N . ARG A 1 192 ? 22.374 -9.439 -3.493 1.00 88.38 192 ARG A N 1
ATOM 1497 C CA . ARG A 1 192 ? 22.547 -10.755 -2.842 1.00 88.38 192 ARG A CA 1
ATOM 1498 C C . ARG A 1 192 ? 23.870 -10.897 -2.087 1.00 88.38 192 ARG A C 1
ATOM 1500 O O . ARG A 1 192 ? 23.932 -11.661 -1.139 1.00 88.38 192 ARG A O 1
ATOM 1507 N N . ASP A 1 193 ? 24.890 -10.155 -2.502 1.00 90.69 193 ASP A N 1
ATOM 1508 C CA . ASP A 1 193 ? 26.202 -10.078 -1.849 1.00 90.69 193 ASP A CA 1
ATOM 1509 C C . ASP A 1 193 ? 26.206 -9.171 -0.600 1.00 90.69 193 ASP A C 1
ATOM 1511 O O . ASP A 1 193 ? 27.248 -8.974 0.015 1.00 90.69 193 ASP A O 1
ATOM 1515 N N . GLY A 1 194 ? 25.058 -8.590 -0.231 1.00 86.75 194 GLY A N 1
ATOM 1516 C CA . GLY A 1 194 ? 24.926 -7.654 0.886 1.00 86.75 194 GLY A CA 1
ATOM 1517 C C . GLY A 1 194 ? 25.301 -6.209 0.548 1.00 86.75 194 GLY A C 1
ATOM 1518 O O . GLY A 1 194 ? 25.076 -5.317 1.365 1.00 86.75 194 GLY A O 1
ATOM 1519 N N . THR A 1 195 ? 25.815 -5.933 -0.655 1.00 91.44 195 THR A N 1
ATOM 1520 C CA . THR A 1 195 ? 26.164 -4.566 -1.056 1.00 91.44 195 THR A CA 1
ATOM 1521 C C . THR A 1 195 ? 24.917 -3.715 -1.284 1.00 91.44 195 THR A C 1
ATOM 1523 O O . THR A 1 195 ? 23.884 -4.175 -1.792 1.00 91.44 195 THR A O 1
ATOM 1526 N N . THR A 1 196 ? 25.016 -2.437 -0.922 1.00 92.31 196 THR A N 1
ATOM 1527 C CA . THR A 1 196 ? 23.914 -1.480 -1.031 1.00 92.31 196 THR A CA 1
ATOM 1528 C C . THR A 1 196 ? 24.217 -0.398 -2.053 1.00 92.31 196 THR A C 1
ATOM 1530 O O . THR A 1 196 ? 25.309 0.166 -2.060 1.00 92.31 196 THR A O 1
ATOM 1533 N N . LEU A 1 197 ? 23.232 -0.061 -2.883 1.00 91.62 197 LEU A N 1
ATOM 1534 C CA . LEU A 1 197 ? 23.309 1.034 -3.845 1.00 91.62 197 LEU A CA 1
ATOM 1535 C C . LEU A 1 197 ? 22.131 1.999 -3.662 1.00 91.62 197 LEU A C 1
ATOM 1537 O O . LEU A 1 197 ? 21.021 1.560 -3.335 1.00 91.62 197 LEU A O 1
ATOM 1541 N N . PRO A 1 198 ? 22.319 3.303 -3.929 1.00 89.38 198 PRO A N 1
ATOM 1542 C CA . PRO A 1 198 ? 21.212 4.246 -3.983 1.00 89.38 198 PRO A CA 1
ATOM 1543 C C . PRO A 1 198 ? 20.151 3.792 -4.992 1.00 89.38 198 PRO A C 1
ATOM 1545 O O . PRO A 1 198 ? 20.459 3.432 -6.128 1.00 89.38 198 PRO A O 1
ATOM 1548 N N . MET A 1 199 ? 18.882 3.812 -4.585 1.00 91.31 199 MET A N 1
ATOM 1549 C CA . MET A 1 199 ? 17.781 3.521 -5.500 1.00 91.31 199 MET A CA 1
ATOM 1550 C C . MET A 1 199 ? 17.570 4.680 -6.484 1.00 91.31 199 MET A C 1
ATOM 1552 O O . MET A 1 199 ? 17.644 5.851 -6.098 1.00 91.31 199 MET A O 1
ATOM 1556 N N . ALA A 1 200 ? 17.237 4.358 -7.736 1.00 89.75 200 ALA A N 1
ATOM 1557 C CA . ALA A 1 200 ? 16.944 5.349 -8.770 1.00 89.75 200 ALA A CA 1
ATOM 1558 C C . ALA A 1 200 ? 15.783 6.278 -8.365 1.00 89.75 200 ALA A C 1
ATOM 1560 O O . ALA A 1 200 ? 14.772 5.831 -7.808 1.00 89.75 200 ALA A O 1
ATOM 1561 N N . LYS A 1 201 ? 15.896 7.574 -8.696 1.00 91.00 201 LYS A N 1
ATOM 1562 C CA . LYS A 1 201 ? 14.869 8.591 -8.390 1.00 91.00 201 LYS A CA 1
ATOM 1563 C C . LYS A 1 201 ? 13.504 8.213 -8.975 1.00 91.00 201 LYS A C 1
ATOM 1565 O O . LYS A 1 201 ? 12.497 8.301 -8.272 1.00 91.00 201 LYS A O 1
ATOM 1570 N N . GLY A 1 202 ? 13.477 7.696 -10.206 1.00 90.75 202 GLY A N 1
ATOM 1571 C CA . GLY A 1 202 ? 12.256 7.221 -10.861 1.00 90.75 202 GLY A CA 1
ATOM 1572 C C . GLY A 1 202 ? 11.549 6.079 -10.117 1.00 90.75 202 GLY A C 1
ATOM 1573 O O . GLY A 1 202 ? 10.319 6.031 -10.104 1.00 90.75 202 GLY A O 1
ATOM 1574 N N . SER A 1 203 ? 12.288 5.184 -9.453 1.00 90.88 203 SER A N 1
ATOM 1575 C CA . SER A 1 203 ? 11.700 4.114 -8.630 1.00 90.88 203 SER A CA 1
ATOM 1576 C C . SER A 1 203 ? 11.092 4.670 -7.343 1.00 90.88 203 SER A C 1
ATOM 1578 O O . SER A 1 203 ? 9.950 4.349 -7.017 1.00 90.88 203 SER A O 1
ATOM 1580 N N . LYS A 1 204 ? 11.800 5.580 -6.657 1.00 93.94 204 LYS A N 1
ATOM 1581 C CA . LYS A 1 204 ? 11.277 6.281 -5.468 1.00 93.94 204 LYS A CA 1
ATOM 1582 C C . LYS A 1 204 ? 9.999 7.056 -5.805 1.00 93.94 204 LYS A C 1
ATOM 1584 O O . LYS A 1 204 ? 9.001 6.957 -5.096 1.00 93.94 204 LYS A O 1
ATOM 1589 N N . LYS A 1 205 ? 10.000 7.779 -6.931 1.00 94.31 205 LYS A N 1
ATOM 1590 C CA . LYS A 1 205 ? 8.846 8.544 -7.421 1.00 94.31 205 LYS A CA 1
ATOM 1591 C C . LYS A 1 205 ? 7.642 7.649 -7.721 1.00 94.31 205 LYS A C 1
ATOM 1593 O O . LYS A 1 205 ? 6.524 8.020 -7.368 1.00 94.31 205 LYS A O 1
ATOM 1598 N N . ARG A 1 206 ? 7.851 6.482 -8.342 1.00 93.00 206 ARG A N 1
ATOM 1599 C CA . ARG A 1 206 ? 6.781 5.506 -8.615 1.00 93.00 206 ARG A CA 1
ATOM 1600 C C . ARG A 1 206 ? 6.136 5.000 -7.326 1.00 93.00 206 ARG A C 1
ATOM 1602 O O . ARG A 1 206 ? 4.922 5.109 -7.200 1.00 93.00 206 ARG A O 1
ATOM 1609 N N . ALA A 1 207 ? 6.934 4.575 -6.348 1.00 94.62 207 ALA A N 1
ATOM 1610 C CA . ALA A 1 207 ? 6.420 4.130 -5.052 1.00 94.62 207 ALA A CA 1
ATOM 1611 C C . ALA A 1 207 ? 5.613 5.226 -4.330 1.00 94.62 207 ALA A C 1
ATOM 1613 O O . ALA A 1 207 ? 4.503 4.982 -3.866 1.00 94.62 207 ALA A O 1
ATOM 1614 N N . LEU A 1 208 ? 6.106 6.468 -4.309 1.00 96.12 208 LEU A N 1
ATOM 1615 C CA . LEU A 1 208 ? 5.361 7.586 -3.717 1.00 96.12 208 LEU A CA 1
ATOM 1616 C C . LEU A 1 208 ? 4.108 7.978 -4.516 1.00 96.12 208 LEU A C 1
ATOM 1618 O O . LEU A 1 208 ? 3.153 8.504 -3.946 1.00 96.12 208 LEU A O 1
ATOM 1622 N N . THR A 1 209 ? 4.081 7.720 -5.825 1.00 95.00 209 THR A N 1
ATOM 1623 C CA . THR A 1 209 ? 2.880 7.916 -6.650 1.00 95.00 209 THR A CA 1
ATOM 1624 C C . THR A 1 209 ? 1.797 6.908 -6.275 1.00 95.00 209 THR A C 1
ATOM 1626 O O . THR A 1 209 ? 0.643 7.306 -6.135 1.00 95.00 209 THR A O 1
ATOM 1629 N N . THR A 1 210 ? 2.168 5.651 -6.008 1.00 95.56 210 THR A N 1
ATOM 1630 C CA . THR A 1 210 ? 1.254 4.649 -5.442 1.00 95.56 210 THR A CA 1
ATOM 1631 C C . THR A 1 210 ? 0.665 5.128 -4.114 1.00 95.56 210 THR A C 1
ATOM 1633 O O . THR A 1 210 ? -0.544 5.053 -3.928 1.00 95.56 210 THR A O 1
ATOM 1636 N N . ILE A 1 211 ? 1.474 5.712 -3.221 1.00 96.12 211 ILE A N 1
ATOM 1637 C CA . ILE A 1 211 ? 0.964 6.261 -1.952 1.00 96.12 211 ILE A CA 1
ATOM 1638 C C . ILE A 1 211 ? -0.007 7.426 -2.181 1.00 96.12 211 ILE A C 1
ATOM 1640 O O . ILE A 1 211 ? -1.065 7.474 -1.560 1.00 96.12 211 ILE A O 1
ATOM 1644 N N . ARG A 1 212 ? 0.279 8.342 -3.114 1.00 95.56 212 ARG A N 1
ATOM 1645 C CA . ARG A 1 212 ? -0.690 9.394 -3.478 1.00 95.56 212 ARG A CA 1
ATOM 1646 C C . ARG A 1 212 ? -2.003 8.799 -3.999 1.00 95.56 212 ARG A C 1
ATOM 1648 O O . ARG A 1 212 ? -3.067 9.310 -3.657 1.00 95.56 212 ARG A O 1
ATOM 1655 N N . ASN A 1 213 ? -1.928 7.731 -4.796 1.00 94.38 213 ASN A N 1
ATOM 1656 C CA . ASN A 1 213 ? -3.101 7.033 -5.318 1.00 94.38 213 ASN A CA 1
ATOM 1657 C C . ASN A 1 213 ? -3.909 6.350 -4.202 1.00 94.38 213 ASN A C 1
ATOM 1659 O O . ASN A 1 213 ? -5.126 6.493 -4.166 1.00 94.38 213 ASN A O 1
ATOM 1663 N N . LEU A 1 214 ? -3.234 5.700 -3.249 1.00 95.69 214 LEU A N 1
ATOM 1664 C CA . LEU A 1 214 ? -3.842 5.129 -2.046 1.00 95.69 214 LEU A CA 1
ATOM 1665 C C . LEU A 1 214 ? -4.670 6.173 -1.287 1.00 95.69 214 LEU A C 1
ATOM 1667 O O . LEU A 1 214 ? -5.844 5.948 -1.016 1.00 95.69 214 LEU A O 1
ATOM 1671 N N . PHE A 1 215 ? -4.083 7.333 -0.971 1.00 96.12 215 PHE A N 1
ATOM 1672 C CA . PHE A 1 215 ? -4.794 8.394 -0.247 1.00 96.12 215 PHE A CA 1
ATOM 1673 C C . PHE A 1 215 ? -5.964 8.977 -1.043 1.00 96.12 215 PHE A C 1
ATOM 1675 O O . PHE A 1 215 ? -6.977 9.353 -0.456 1.00 96.12 215 PHE A O 1
ATOM 1682 N N . ARG A 1 216 ? -5.841 9.041 -2.372 1.00 94.94 216 ARG A N 1
ATOM 1683 C CA . ARG A 1 216 ? -6.942 9.442 -3.251 1.00 94.94 216 ARG A CA 1
ATOM 1684 C C . ARG A 1 216 ? -8.104 8.450 -3.160 1.00 94.94 216 ARG A C 1
ATOM 1686 O O . ARG A 1 216 ? -9.226 8.876 -2.926 1.00 94.94 216 ARG A O 1
ATOM 1693 N N . ILE A 1 217 ? -7.837 7.149 -3.274 1.00 93.81 217 ILE A N 1
ATOM 1694 C CA . ILE A 1 217 ? -8.858 6.090 -3.169 1.00 93.81 217 ILE A CA 1
ATOM 1695 C C . ILE A 1 217 ? -9.487 6.073 -1.773 1.00 93.81 217 ILE A C 1
ATOM 1697 O O . ILE A 1 217 ? -10.709 6.012 -1.647 1.00 93.81 217 ILE A O 1
ATOM 1701 N N . ALA A 1 218 ? -8.676 6.221 -0.724 1.00 93.44 218 ALA A N 1
ATOM 1702 C CA . ALA A 1 218 ? -9.168 6.321 0.645 1.00 93.44 218 ALA A CA 1
ATOM 1703 C C . ALA A 1 218 ? -10.155 7.483 0.825 1.00 93.44 218 ALA A C 1
ATOM 1705 O O . ALA A 1 218 ? -11.165 7.338 1.512 1.00 93.44 218 ALA A O 1
ATOM 1706 N N . HIS A 1 219 ? -9.900 8.616 0.173 1.00 93.06 219 HIS A N 1
ATOM 1707 C CA . HIS A 1 219 ? -10.811 9.746 0.223 1.00 93.06 219 HIS A CA 1
ATOM 1708 C C . HIS A 1 219 ? -12.047 9.565 -0.672 1.00 93.06 219 HIS A C 1
ATOM 1710 O O . HIS A 1 219 ? -13.172 9.675 -0.199 1.00 93.06 219 HIS A O 1
ATOM 1716 N N . GLU A 1 220 ? -11.849 9.280 -1.958 1.00 91.62 220 GLU A N 1
ATOM 1717 C CA . GLU A 1 220 ? -12.913 9.282 -2.971 1.00 91.62 220 GLU A CA 1
ATOM 1718 C C . GLU A 1 220 ? -13.799 8.036 -2.902 1.00 91.62 220 GLU A C 1
ATOM 1720 O O . GLU A 1 220 ? -15.009 8.112 -3.093 1.00 91.62 220 GLU A O 1
ATOM 1725 N N . THR A 1 221 ? -13.208 6.871 -2.647 1.00 89.81 221 THR A N 1
ATOM 1726 C CA . THR A 1 221 ? -13.918 5.584 -2.669 1.00 89.81 221 THR A CA 1
ATOM 1727 C C . THR A 1 221 ? -14.305 5.149 -1.266 1.00 89.81 221 THR A C 1
ATOM 1729 O O . THR A 1 221 ? -15.451 4.777 -1.028 1.00 89.81 221 THR A O 1
ATOM 1732 N N . TRP A 1 222 ? -13.374 5.219 -0.312 1.00 89.50 222 TRP A N 1
ATOM 1733 C CA . TRP A 1 222 ? -13.638 4.766 1.057 1.00 89.50 222 TRP A CA 1
ATOM 1734 C C . TRP A 1 222 ? -14.289 5.832 1.934 1.00 89.50 222 TRP A C 1
ATOM 1736 O O . TRP A 1 222 ? -14.653 5.524 3.067 1.00 89.50 222 TRP A O 1
ATOM 1746 N N . GLN A 1 223 ? -14.444 7.056 1.413 1.00 88.06 223 GLN A N 1
ATOM 1747 C CA . GLN A 1 223 ? -15.071 8.184 2.106 1.00 88.06 223 GLN A CA 1
ATOM 1748 C C . GLN A 1 223 ? -14.410 8.480 3.458 1.00 88.06 223 GLN A C 1
ATOM 1750 O O . GLN A 1 223 ? -15.057 8.938 4.398 1.00 88.06 223 GLN A O 1
ATOM 1755 N N . ILE A 1 224 ? -13.105 8.207 3.562 1.00 89.56 224 ILE A N 1
ATOM 1756 C CA . ILE A 1 224 ? -12.317 8.536 4.741 1.00 89.56 224 ILE A CA 1
ATOM 1757 C C . ILE A 1 224 ? -11.874 9.993 4.609 1.00 89.56 224 ILE A C 1
ATOM 1759 O O . ILE A 1 224 ? -11.326 10.403 3.579 1.00 89.56 224 ILE A O 1
ATOM 1763 N N . ASP A 1 225 ? -12.092 10.786 5.654 1.00 89.62 225 ASP A N 1
ATOM 1764 C CA . ASP A 1 225 ? -11.660 12.182 5.707 1.00 89.62 225 ASP A CA 1
ATOM 1765 C C . ASP A 1 225 ? -10.139 12.281 5.887 1.00 89.62 225 ASP A C 1
ATOM 1767 O O . ASP A 1 225 ? -9.615 12.487 6.978 1.00 89.62 225 ASP A O 1
ATOM 1771 N N . LEU A 1 226 ? -9.415 12.039 4.797 1.00 91.06 226 LEU A N 1
ATOM 1772 C CA . LEU A 1 226 ? -7.965 12.061 4.716 1.00 91.06 226 LEU A CA 1
ATOM 1773 C C . LEU A 1 226 ? -7.517 12.823 3.471 1.00 91.06 226 LEU A C 1
ATOM 1775 O O . LEU A 1 226 ? -8.193 12.894 2.440 1.00 91.06 226 LEU A O 1
ATOM 1779 N N . ARG A 1 227 ? -6.319 13.393 3.556 1.00 90.69 227 ARG A N 1
ATOM 1780 C CA . ARG A 1 227 ? -5.621 14.013 2.430 1.00 90.69 227 ARG A CA 1
ATOM 1781 C C . ARG A 1 227 ? -4.238 13.399 2.327 1.00 90.69 227 ARG A C 1
ATOM 1783 O O . ARG A 1 227 ? -3.637 13.039 3.334 1.00 90.69 227 ARG A O 1
ATOM 1790 N N . SER A 1 228 ? -3.726 13.298 1.103 1.00 93.56 228 SER A N 1
ATOM 1791 C CA . SER A 1 228 ? -2.356 12.836 0.886 1.00 93.56 228 SER A CA 1
ATOM 1792 C C . SER A 1 228 ? -1.366 13.771 1.597 1.00 93.56 228 SER A C 1
ATOM 1794 O O . SER A 1 228 ? -1.376 14.973 1.310 1.00 93.56 228 SER A O 1
ATOM 1796 N N . PRO A 1 229 ? -0.457 13.249 2.441 1.00 94.44 229 PRO A N 1
ATOM 1797 C CA . PRO A 1 229 ? 0.606 14.050 3.052 1.00 94.44 229 PRO A CA 1
ATOM 1798 C C . PRO A 1 229 ? 1.654 14.495 2.017 1.00 94.44 229 PRO A C 1
ATOM 1800 O O . PRO A 1 229 ? 2.390 15.458 2.221 1.00 94.44 229 PRO A O 1
ATOM 1803 N N . ILE A 1 230 ? 1.708 13.815 0.868 1.00 94.56 230 ILE A N 1
ATOM 1804 C CA . ILE A 1 230 ? 2.613 14.115 -0.238 1.00 94.56 230 ILE A CA 1
ATOM 1805 C C . ILE A 1 230 ? 1.920 15.092 -1.191 1.00 94.56 230 ILE A C 1
ATOM 1807 O O . ILE A 1 230 ? 1.071 14.694 -1.997 1.00 94.56 230 ILE A O 1
ATOM 1811 N N . LYS A 1 231 ? 2.307 16.369 -1.118 1.00 89.25 231 LYS A N 1
ATOM 1812 C CA . LYS A 1 231 ? 1.766 17.436 -1.979 1.00 89.25 231 LYS A CA 1
ATOM 1813 C C . LYS A 1 231 ? 2.380 17.433 -3.379 1.00 89.25 231 LYS A C 1
ATOM 1815 O O . LYS A 1 231 ? 1.680 17.603 -4.372 1.00 89.25 231 LYS A O 1
ATOM 1820 N N . SER A 1 232 ? 3.695 17.239 -3.467 1.00 90.62 232 SER A N 1
ATOM 1821 C CA . SER A 1 232 ? 4.456 17.347 -4.715 1.00 90.62 232 SER A CA 1
ATOM 1822 C C . SER A 1 232 ? 5.622 16.366 -4.739 1.00 90.62 232 SER A C 1
ATOM 1824 O O . SER A 1 232 ? 6.265 16.134 -3.721 1.00 90.62 232 SER A O 1
ATOM 1826 N N . LEU A 1 233 ? 5.910 15.828 -5.925 1.00 91.50 233 LEU A N 1
ATOM 1827 C CA . LEU A 1 233 ? 7.048 14.942 -6.192 1.00 91.50 233 LEU A CA 1
ATOM 1828 C C . LEU A 1 233 ? 8.089 15.589 -7.118 1.00 91.50 233 LEU A C 1
ATOM 1830 O O . LEU A 1 233 ? 8.935 14.890 -7.670 1.00 91.50 233 LEU A O 1
ATOM 1834 N N . LYS A 1 234 ? 8.036 16.918 -7.306 1.00 87.75 234 LYS A N 1
ATOM 1835 C CA . LYS A 1 234 ? 8.935 17.648 -8.220 1.00 87.75 234 LYS A CA 1
ATOM 1836 C C . LYS A 1 234 ? 10.420 17.444 -7.892 1.00 87.75 234 LYS A C 1
ATOM 1838 O O . LYS A 1 234 ? 11.223 17.362 -8.810 1.00 87.75 234 LYS A O 1
ATOM 1843 N N . SER A 1 235 ? 10.777 17.288 -6.615 1.00 85.88 235 SER A N 1
ATOM 1844 C CA . SER A 1 235 ? 12.159 17.027 -6.173 1.00 85.88 235 SER A CA 1
ATOM 1845 C C . SER A 1 235 ? 12.730 15.688 -6.658 1.00 85.88 235 SER A C 1
ATOM 1847 O O . SER A 1 235 ? 13.944 15.500 -6.663 1.00 85.88 235 SER A O 1
ATOM 1849 N N . LEU A 1 236 ? 11.866 14.756 -7.069 1.00 86.44 236 LEU A N 1
ATOM 1850 C CA . LEU A 1 236 ? 12.241 13.450 -7.609 1.00 86.44 236 LEU A CA 1
ATOM 1851 C C . LEU A 1 236 ? 12.119 13.384 -9.132 1.00 86.44 236 LEU A C 1
ATOM 1853 O O . LEU A 1 236 ? 12.236 12.299 -9.702 1.00 86.44 236 LEU A O 1
ATOM 1857 N N . ASN A 1 237 ? 11.867 14.512 -9.799 1.00 84.56 237 ASN A N 1
ATOM 1858 C CA . ASN A 1 237 ? 12.011 14.571 -11.243 1.00 84.56 237 ASN A CA 1
ATOM 1859 C C . ASN A 1 237 ? 13.491 14.368 -11.576 1.00 84.56 237 ASN A C 1
ATOM 1861 O O . ASN A 1 237 ? 14.360 15.095 -11.098 1.00 84.56 237 ASN A O 1
ATOM 1865 N N . SER A 1 238 ? 13.763 13.337 -12.359 1.00 74.81 238 SER A N 1
ATOM 1866 C CA . SER A 1 238 ? 15.039 13.135 -13.022 1.00 74.81 238 SER A CA 1
ATOM 1867 C C . SER A 1 238 ? 14.790 13.188 -14.515 1.00 74.81 238 SER A C 1
ATOM 1869 O O . SER A 1 238 ? 13.788 12.636 -14.980 1.00 74.81 238 SER A O 1
ATOM 1871 N N . ASP A 1 239 ? 15.700 13.834 -15.232 1.00 65.19 239 ASP A N 1
ATOM 1872 C CA . ASP A 1 239 ? 15.869 13.571 -16.650 1.00 65.19 239 ASP A CA 1
ATOM 1873 C C . ASP A 1 239 ? 16.574 12.215 -16.739 1.00 65.19 239 ASP A C 1
ATOM 1875 O O . ASP A 1 239 ? 17.771 12.097 -16.514 1.00 65.19 239 ASP A O 1
ATOM 1879 N N . ASP A 1 240 ? 15.765 11.161 -16.820 1.00 62.56 240 ASP A N 1
ATOM 1880 C CA . ASP A 1 240 ? 16.216 9.774 -17.002 1.00 62.56 240 ASP A CA 1
ATOM 1881 C C . ASP A 1 240 ? 15.997 9.381 -18.473 1.00 62.56 240 ASP A C 1
ATOM 1883 O O . ASP A 1 240 ? 15.729 8.219 -18.800 1.00 62.56 240 ASP A O 1
ATOM 1887 N N . SER A 1 241 ? 15.985 10.389 -19.356 1.00 66.00 241 SER A N 1
ATOM 1888 C CA . SER A 1 241 ? 15.952 10.162 -20.787 1.00 66.00 241 SER A CA 1
ATOM 1889 C C . SER A 1 241 ? 17.234 9.430 -21.174 1.00 66.00 241 SER A C 1
ATOM 1891 O O . SER A 1 241 ? 18.315 9.628 -20.622 1.00 66.00 241 SER A O 1
ATOM 1893 N N . ARG A 1 242 ? 17.078 8.433 -22.043 1.00 71.25 242 ARG A N 1
ATOM 1894 C CA . ARG A 1 242 ? 18.217 7.648 -22.506 1.00 71.25 242 ARG A CA 1
ATOM 1895 C C . ARG A 1 242 ? 18.962 8.517 -23.507 1.00 71.25 242 ARG A C 1
ATOM 1897 O O . ARG A 1 242 ? 18.553 8.583 -24.659 1.00 71.25 242 ARG A O 1
ATOM 1904 N N . ASP A 1 243 ? 20.038 9.149 -23.059 1.00 71.12 243 ASP A N 1
ATOM 1905 C CA . ASP A 1 243 ? 20.811 10.094 -23.878 1.00 71.12 243 ASP A CA 1
ATOM 1906 C C . ASP A 1 243 ? 21.545 9.435 -25.053 1.00 71.12 243 ASP A C 1
ATOM 1908 O O . ASP A 1 243 ? 21.966 10.104 -25.994 1.00 71.12 243 ASP A O 1
ATOM 1912 N N . ARG A 1 244 ? 21.704 8.108 -25.024 1.00 85.88 244 ARG A N 1
ATOM 1913 C CA . ARG A 1 244 ? 22.469 7.368 -26.025 1.00 85.88 244 ARG A CA 1
ATOM 1914 C C . ARG A 1 244 ? 21.583 6.449 -26.858 1.00 85.88 244 ARG A C 1
ATOM 1916 O O . ARG A 1 244 ? 20.897 5.573 -26.330 1.00 85.88 244 ARG A O 1
ATOM 1923 N N . THR A 1 245 ? 21.696 6.610 -28.171 1.00 85.62 245 THR A N 1
ATOM 1924 C CA . THR A 1 245 ? 21.141 5.697 -29.177 1.00 85.62 245 THR A CA 1
ATOM 1925 C C . THR A 1 245 ? 22.246 4.782 -29.710 1.00 85.62 245 THR A C 1
ATOM 1927 O O . THR A 1 245 ? 23.424 5.127 -29.645 1.00 85.62 245 THR A O 1
ATOM 1930 N N . LEU A 1 246 ? 21.869 3.598 -30.196 1.00 90.50 246 LEU A N 1
ATOM 1931 C CA . LEU A 1 246 ? 22.773 2.676 -30.893 1.00 90.50 246 LEU A CA 1
ATOM 1932 C C . LEU A 1 246 ? 23.298 3.308 -32.184 1.00 90.50 246 LEU A C 1
ATOM 1934 O O . LEU A 1 246 ? 22.486 3.768 -32.995 1.00 90.50 246 LEU A O 1
ATOM 1938 N N . THR A 1 247 ? 24.617 3.271 -32.382 1.00 93.06 247 THR A N 1
ATOM 1939 C CA . THR A 1 247 ? 25.224 3.628 -33.672 1.00 93.06 247 THR A CA 1
ATOM 1940 C C . THR A 1 247 ? 25.023 2.509 -34.694 1.00 93.06 247 THR A C 1
ATOM 1942 O O . THR A 1 247 ? 24.561 1.411 -34.364 1.00 93.06 247 THR A O 1
ATOM 1945 N N . GLU A 1 248 ? 25.335 2.790 -35.954 1.00 93.50 248 GLU A N 1
ATOM 1946 C CA . GLU A 1 248 ? 25.197 1.816 -37.035 1.00 93.50 248 GLU A CA 1
ATOM 1947 C C . GLU A 1 248 ? 26.229 0.689 -36.922 1.00 93.50 248 GLU A C 1
ATOM 1949 O O . GLU A 1 248 ? 25.903 -0.480 -37.109 1.00 93.50 248 GLU A O 1
ATOM 1954 N N . GLU A 1 249 ? 27.449 1.012 -36.500 1.00 95.19 249 GLU A N 1
ATOM 1955 C CA . GLU A 1 249 ? 28.514 0.039 -36.253 1.00 95.19 249 GLU A CA 1
ATOM 1956 C C . GLU A 1 249 ? 28.135 -0.909 -35.112 1.00 95.19 249 GLU A C 1
ATOM 1958 O O . GLU A 1 249 ? 28.310 -2.123 -35.218 1.00 95.19 249 GLU A O 1
ATOM 1963 N N . GLU A 1 250 ? 27.562 -0.365 -34.034 1.00 94.69 250 GLU A N 1
ATOM 1964 C CA . GLU A 1 250 ? 27.081 -1.154 -32.899 1.00 94.69 250 GLU A CA 1
ATOM 1965 C C . GLU A 1 250 ? 25.914 -2.056 -33.295 1.00 94.69 250 GLU A C 1
ATOM 1967 O O . GLU A 1 250 ? 25.847 -3.208 -32.866 1.00 94.69 250 GLU A O 1
ATOM 1972 N N . TRP A 1 251 ? 25.012 -1.561 -34.143 1.00 95.00 251 TRP A N 1
ATOM 1973 C CA . TRP A 1 251 ? 23.933 -2.369 -34.697 1.00 95.00 251 TRP A CA 1
ATOM 1974 C C . TRP A 1 251 ? 24.467 -3.520 -35.556 1.00 95.00 251 TRP A C 1
ATOM 1976 O O . TRP A 1 251 ? 24.080 -4.667 -35.337 1.00 95.00 251 TRP A O 1
ATOM 1986 N N . ASN A 1 252 ? 25.395 -3.242 -36.471 1.00 95.19 252 ASN A N 1
ATOM 1987 C CA . ASN A 1 252 ? 25.995 -4.260 -37.333 1.00 95.19 252 ASN A CA 1
ATOM 1988 C C . ASN A 1 252 ? 26.745 -5.323 -36.517 1.00 95.19 252 ASN A C 1
ATOM 1990 O O . ASN A 1 252 ? 26.627 -6.514 -36.802 1.00 95.19 252 ASN A O 1
ATOM 1994 N N . ALA A 1 253 ? 27.446 -4.920 -35.454 1.00 94.75 253 ALA A N 1
ATOM 1995 C CA . ALA A 1 253 ? 28.094 -5.847 -34.529 1.00 94.75 253 ALA A CA 1
ATOM 1996 C C . ALA A 1 253 ? 27.082 -6.742 -33.789 1.00 94.75 253 ALA A C 1
ATOM 1998 O O . ALA A 1 253 ? 27.318 -7.942 -33.643 1.00 94.75 253 ALA A O 1
ATOM 1999 N N . ILE A 1 254 ? 25.944 -6.186 -33.354 1.00 93.62 254 ILE A N 1
ATOM 2000 C CA . ILE A 1 254 ? 24.856 -6.963 -32.741 1.00 93.62 254 ILE A CA 1
ATOM 2001 C C . ILE A 1 254 ? 24.294 -7.972 -33.743 1.00 93.62 254 ILE A C 1
ATOM 2003 O O . ILE A 1 254 ? 24.168 -9.142 -33.399 1.00 93.62 254 ILE A O 1
ATOM 2007 N N . VAL A 1 255 ? 23.985 -7.554 -34.974 1.00 94.19 255 VAL A N 1
ATOM 2008 C CA . VAL A 1 255 ? 23.433 -8.445 -36.009 1.00 94.19 255 VAL A CA 1
ATOM 2009 C C . VAL A 1 255 ? 24.406 -9.577 -36.337 1.00 94.19 255 VAL A C 1
ATOM 2011 O O . VAL A 1 255 ? 24.005 -10.736 -36.306 1.00 94.19 255 VAL A O 1
ATOM 2014 N N . ALA A 1 256 ? 25.693 -9.275 -36.522 1.00 93.31 256 ALA A N 1
ATOM 2015 C CA . ALA A 1 256 ? 26.712 -10.295 -36.764 1.00 93.31 256 ALA A CA 1
ATOM 2016 C C . ALA A 1 256 ? 26.793 -11.329 -35.624 1.00 93.31 256 ALA A C 1
ATOM 2018 O O . ALA A 1 256 ? 26.941 -12.522 -35.879 1.00 93.31 256 ALA A O 1
ATOM 2019 N N . GLN A 1 257 ? 26.656 -10.899 -34.363 1.00 93.94 257 GLN A N 1
ATOM 2020 C CA . GLN A 1 257 ? 26.598 -11.817 -33.219 1.00 93.94 257 GLN A CA 1
ATOM 2021 C C . GLN A 1 257 ? 25.283 -12.596 -33.127 1.00 93.94 257 GLN A C 1
ATOM 2023 O O . GLN A 1 257 ? 25.293 -13.736 -32.661 1.00 93.94 257 GLN A O 1
ATOM 2028 N N . LEU A 1 258 ? 24.157 -12.003 -33.535 1.00 93.06 258 LEU A N 1
ATOM 2029 C CA . LEU A 1 258 ? 22.873 -12.702 -33.598 1.00 93.06 258 LEU A CA 1
ATOM 2030 C C . LEU A 1 258 ? 22.941 -13.850 -34.611 1.00 93.06 258 LEU A C 1
ATOM 2032 O O . LEU A 1 258 ? 22.517 -14.951 -34.272 1.00 93.06 258 LEU A O 1
ATOM 2036 N N . ASP A 1 259 ? 23.536 -13.600 -35.780 1.00 90.00 259 ASP A N 1
ATOM 2037 C CA . ASP A 1 259 ? 23.659 -14.565 -36.879 1.00 90.00 259 ASP A CA 1
ATOM 2038 C C . ASP A 1 259 ? 24.709 -15.648 -36.623 1.00 90.00 259 ASP A C 1
ATOM 2040 O O . ASP A 1 259 ? 24.472 -16.822 -36.892 1.00 90.00 259 ASP A O 1
ATOM 2044 N N . ALA A 1 260 ? 25.866 -15.281 -36.066 1.00 90.81 260 ALA A N 1
ATOM 2045 C CA . ALA A 1 260 ? 26.923 -16.241 -35.740 1.00 90.81 260 ALA A CA 1
ATOM 2046 C C . ALA A 1 260 ? 26.674 -17.001 -34.420 1.00 90.81 260 ALA A C 1
ATOM 2048 O O . ALA A 1 260 ? 27.380 -17.960 -34.100 1.00 90.81 260 ALA A O 1
ATOM 2049 N N . GLY A 1 261 ? 25.734 -16.525 -33.602 1.00 88.94 261 GLY A N 1
ATOM 2050 C CA . GLY A 1 261 ? 25.462 -17.041 -32.267 1.00 88.94 261 GLY A CA 1
ATOM 2051 C C . GLY A 1 261 ? 24.525 -18.250 -32.242 1.00 88.94 261 GLY A C 1
ATOM 2052 O O . GLY A 1 261 ? 24.166 -18.836 -33.253 1.00 88.94 261 GLY A O 1
ATOM 2053 N N . ARG A 1 262 ? 24.086 -18.616 -31.031 1.00 89.81 262 ARG A N 1
ATOM 2054 C CA . ARG A 1 262 ? 23.031 -19.629 -30.806 1.00 89.81 262 ARG A CA 1
ATOM 2055 C C . ARG A 1 262 ? 21.656 -18.993 -30.590 1.00 89.81 262 ARG A C 1
ATOM 2057 O O . ARG A 1 262 ? 20.813 -19.571 -29.906 1.00 89.81 262 ARG A O 1
ATOM 2064 N N . THR A 1 263 ? 21.478 -17.756 -31.046 1.00 90.12 263 THR A N 1
ATOM 2065 C CA . THR A 1 263 ? 20.219 -17.038 -30.851 1.00 90.12 263 THR A CA 1
ATOM 2066 C C . THR A 1 263 ? 19.149 -17.694 -31.706 1.00 90.12 263 THR A C 1
ATOM 2068 O O . THR A 1 263 ? 19.394 -18.028 -32.860 1.00 90.12 263 THR A O 1
ATOM 2071 N N . ASP A 1 264 ? 17.965 -17.889 -31.134 1.00 92.25 264 ASP A N 1
ATOM 2072 C CA . ASP A 1 264 ? 16.831 -18.413 -31.884 1.00 92.25 264 ASP A CA 1
ATOM 2073 C C . ASP A 1 264 ? 16.502 -17.482 -33.076 1.00 92.25 264 ASP A C 1
ATOM 2075 O O . ASP A 1 264 ? 16.405 -16.263 -32.868 1.00 92.25 264 ASP A O 1
ATOM 2079 N N . PRO A 1 265 ? 16.321 -18.013 -34.301 1.00 90.19 265 PRO A N 1
ATOM 2080 C CA . PRO A 1 265 ? 16.070 -17.195 -35.488 1.00 90.19 265 PRO A CA 1
ATOM 2081 C C . PRO A 1 265 ? 14.880 -16.240 -35.338 1.00 90.19 265 PRO A C 1
ATOM 2083 O O . PRO A 1 265 ? 14.985 -15.070 -35.703 1.00 90.19 265 PRO A O 1
ATOM 2086 N N . ALA A 1 266 ? 13.787 -16.673 -34.699 1.00 89.88 266 ALA A N 1
ATOM 2087 C CA . ALA A 1 266 ? 12.623 -15.815 -34.491 1.00 89.88 266 ALA A CA 1
ATOM 2088 C C . ALA A 1 266 ? 12.941 -14.651 -33.540 1.00 89.88 266 ALA A C 1
ATOM 2090 O O . ALA A 1 266 ? 12.424 -13.545 -33.695 1.00 89.88 266 ALA A O 1
ATOM 2091 N N . THR A 1 267 ? 13.837 -14.859 -32.571 1.00 91.31 267 THR A N 1
ATOM 2092 C CA . THR A 1 267 ? 14.318 -13.772 -31.708 1.00 91.31 267 THR A CA 1
ATOM 2093 C C . THR A 1 267 ? 15.139 -12.753 -32.499 1.00 91.31 267 THR A C 1
ATOM 2095 O O . THR A 1 267 ? 14.964 -11.549 -32.296 1.00 91.31 267 THR A O 1
ATOM 2098 N N . ALA A 1 268 ? 16.007 -13.208 -33.409 1.00 92.38 268 ALA A N 1
ATOM 2099 C CA . ALA A 1 268 ? 16.780 -12.319 -34.275 1.00 92.38 268 ALA A CA 1
ATOM 2100 C C . ALA A 1 268 ? 15.859 -11.486 -35.185 1.00 92.38 268 ALA A C 1
ATOM 2102 O O . ALA A 1 268 ? 16.016 -10.264 -35.273 1.00 92.38 268 ALA A O 1
ATOM 2103 N N . ASP A 1 269 ? 14.838 -12.110 -35.771 1.00 91.19 269 ASP A N 1
ATOM 2104 C CA . ASP A 1 269 ? 13.872 -11.430 -36.636 1.00 91.19 269 ASP A CA 1
ATOM 2105 C C . ASP A 1 269 ? 13.013 -10.420 -35.876 1.00 91.19 269 ASP A C 1
ATOM 2107 O O . ASP A 1 269 ? 12.821 -9.302 -36.351 1.00 91.19 269 ASP A O 1
ATOM 2111 N N . VAL A 1 270 ? 12.582 -10.734 -34.650 1.00 92.56 270 VAL A N 1
ATOM 2112 C CA . VAL A 1 270 ? 11.871 -9.772 -33.790 1.00 92.56 270 VAL A CA 1
ATOM 2113 C C . VAL A 1 270 ? 12.745 -8.557 -33.463 1.00 92.56 270 VAL A C 1
ATOM 2115 O O . VAL A 1 270 ? 12.246 -7.431 -33.449 1.00 92.56 270 VAL A O 1
ATOM 2118 N N . ILE A 1 271 ? 14.047 -8.747 -33.218 1.00 92.62 271 ILE A N 1
ATOM 2119 C CA . ILE A 1 271 ? 14.978 -7.637 -32.953 1.00 92.62 271 ILE A CA 1
ATOM 2120 C C . ILE A 1 271 ? 15.116 -6.741 -34.192 1.00 92.62 271 ILE A C 1
ATOM 2122 O O . ILE A 1 271 ? 15.034 -5.513 -34.077 1.00 92.62 271 ILE A O 1
ATOM 2126 N N . ARG A 1 272 ? 15.274 -7.338 -35.379 1.00 92.94 272 ARG A N 1
ATOM 2127 C CA . ARG A 1 272 ? 15.328 -6.618 -36.662 1.00 92.94 272 ARG A CA 1
ATOM 2128 C C . ARG A 1 272 ? 14.025 -5.874 -36.947 1.00 92.94 272 ARG A C 1
ATOM 2130 O O . ARG A 1 272 ? 14.049 -4.683 -37.257 1.00 92.94 272 ARG A O 1
ATOM 2137 N N . PHE A 1 273 ? 12.890 -6.544 -36.775 1.00 92.00 273 PHE A N 1
ATOM 2138 C CA . PHE A 1 273 ? 11.561 -5.971 -36.951 1.00 92.00 273 PHE A CA 1
ATOM 2139 C C . PHE A 1 273 ? 11.340 -4.768 -36.028 1.00 92.00 273 PHE A C 1
ATOM 2141 O O . PHE A 1 273 ? 10.914 -3.707 -36.486 1.00 92.00 273 PHE A O 1
ATOM 2148 N N . ALA A 1 274 ? 11.704 -4.887 -34.747 1.00 93.00 274 ALA A N 1
ATOM 2149 C CA . ALA A 1 274 ? 11.596 -3.794 -33.783 1.00 93.00 274 ALA A CA 1
ATOM 2150 C C . ALA A 1 274 ? 12.464 -2.582 -34.167 1.00 93.00 274 ALA A C 1
ATOM 2152 O O . ALA A 1 274 ? 12.040 -1.442 -33.977 1.00 93.00 274 ALA A O 1
ATOM 2153 N N . ARG A 1 275 ? 13.661 -2.801 -34.736 1.00 91.62 275 ARG A N 1
ATOM 2154 C CA . ARG A 1 275 ? 14.527 -1.716 -35.231 1.00 91.62 275 ARG A CA 1
ATOM 2155 C C . ARG A 1 275 ? 13.903 -0.978 -36.415 1.00 91.62 275 ARG A C 1
ATOM 2157 O O . ARG A 1 275 ? 13.972 0.245 -36.445 1.00 91.62 275 ARG A O 1
ATOM 2164 N N . MET A 1 276 ? 13.307 -1.702 -37.361 1.00 90.94 276 MET A N 1
ATOM 2165 C CA . MET A 1 276 ? 12.736 -1.121 -38.585 1.00 90.94 276 MET A CA 1
ATOM 2166 C C . MET A 1 276 ? 11.396 -0.418 -38.353 1.00 90.94 276 MET A C 1
ATOM 2168 O O . MET A 1 276 ? 11.110 0.590 -38.990 1.00 90.94 276 MET A O 1
ATOM 2172 N N . THR A 1 277 ? 10.576 -0.932 -37.438 1.00 90.75 277 THR A N 1
ATOM 2173 C CA . THR A 1 277 ? 9.214 -0.423 -37.198 1.00 90.75 277 THR A CA 1
ATOM 2174 C C . THR A 1 277 ? 9.108 0.506 -35.994 1.00 90.75 277 THR A C 1
ATOM 2176 O O . THR A 1 277 ? 8.064 1.118 -35.780 1.00 90.75 277 THR A O 1
ATOM 2179 N N . ALA A 1 278 ? 10.160 0.580 -35.172 1.00 89.25 278 ALA A N 1
ATOM 2180 C CA . ALA A 1 278 ? 10.140 1.210 -33.853 1.00 89.25 278 ALA A CA 1
ATOM 2181 C C . ALA A 1 278 ? 9.039 0.667 -32.913 1.00 89.25 278 ALA A C 1
ATOM 2183 O O . ALA A 1 278 ? 8.714 1.299 -31.901 1.00 89.25 278 ALA A O 1
ATOM 2184 N N . ALA A 1 279 ? 8.478 -0.510 -33.213 1.00 90.81 279 ALA A N 1
ATOM 2185 C CA . ALA A 1 279 ? 7.472 -1.149 -32.382 1.00 90.81 279 ALA A CA 1
ATOM 2186 C C . ALA A 1 279 ? 8.060 -1.534 -31.018 1.00 90.81 279 ALA A C 1
ATOM 2188 O O . ALA A 1 279 ? 9.211 -1.967 -30.883 1.00 90.81 279 ALA A O 1
ATOM 2189 N N . ARG A 1 280 ? 7.255 -1.409 -29.960 1.00 90.31 280 ARG A N 1
ATOM 2190 C CA . ARG A 1 280 ? 7.663 -1.867 -28.628 1.00 90.31 280 ARG A CA 1
ATOM 2191 C C . ARG A 1 280 ? 7.789 -3.383 -28.644 1.00 90.31 280 ARG A C 1
ATOM 2193 O O . ARG A 1 280 ? 6.999 -4.083 -29.268 1.00 90.31 280 ARG A O 1
ATOM 2200 N N . ARG A 1 281 ? 8.699 -3.920 -27.829 1.00 91.56 281 ARG A N 1
ATOM 2201 C CA . ARG A 1 281 ? 8.874 -5.375 -27.671 1.00 91.56 281 ARG A CA 1
ATOM 2202 C C . ARG A 1 281 ? 7.551 -6.118 -27.436 1.00 91.56 281 ARG A C 1
ATOM 2204 O O . ARG A 1 281 ? 7.338 -7.184 -27.992 1.00 91.56 281 ARG A O 1
ATOM 2211 N N . SER A 1 282 ? 6.662 -5.573 -26.602 1.00 89.94 282 SER A N 1
ATOM 2212 C CA . SER A 1 282 ? 5.360 -6.197 -26.324 1.00 89.94 282 SER A CA 1
ATOM 2213 C C . SER A 1 282 ? 4.380 -6.142 -27.492 1.00 89.94 282 SER A C 1
ATOM 2215 O O . SER A 1 282 ? 3.444 -6.927 -27.499 1.00 89.94 282 SER A O 1
ATOM 2217 N N . GLU A 1 283 ? 4.550 -5.195 -28.411 1.00 91.12 283 GLU A N 1
ATOM 2218 C CA . GLU A 1 283 ? 3.756 -5.092 -29.638 1.00 91.12 283 GLU A CA 1
ATOM 2219 C C . GLU A 1 283 ? 4.264 -6.133 -30.643 1.00 91.12 283 GLU A C 1
ATOM 2221 O O . GLU A 1 283 ? 3.470 -6.919 -31.138 1.00 91.12 283 GLU A O 1
ATOM 2226 N N . CYS A 1 284 ? 5.587 -6.253 -30.811 1.00 90.94 284 CYS A N 1
ATOM 2227 C CA . CYS A 1 284 ? 6.204 -7.257 -31.689 1.00 90.94 284 CYS A CA 1
ATOM 2228 C C . CYS A 1 284 ? 5.800 -8.697 -31.326 1.00 90.94 284 CYS A C 1
ATOM 2230 O O . CYS A 1 284 ? 5.529 -9.502 -32.201 1.00 90.94 284 CYS A O 1
ATOM 2232 N N . VAL A 1 285 ? 5.752 -9.025 -30.028 1.00 88.31 285 VAL A N 1
ATOM 2233 C CA . VAL A 1 285 ? 5.444 -10.390 -29.546 1.00 88.31 285 VAL A CA 1
ATOM 2234 C C . VAL A 1 285 ? 3.946 -10.719 -29.596 1.00 88.31 285 VAL A C 1
ATOM 2236 O O . VAL A 1 285 ? 3.573 -11.884 -29.517 1.00 88.31 285 VAL A O 1
ATOM 2239 N N . LYS A 1 286 ? 3.075 -9.709 -29.673 1.00 89.75 286 LYS A N 1
ATOM 2240 C CA . LYS A 1 286 ? 1.616 -9.899 -29.729 1.00 89.75 286 LYS A CA 1
ATOM 2241 C C . LYS A 1 286 ? 1.054 -9.836 -31.145 1.00 89.75 286 LYS A C 1
ATOM 2243 O O . LYS A 1 286 ? -0.151 -9.989 -31.290 1.00 89.75 286 LYS A O 1
ATOM 2248 N N . LEU A 1 287 ? 1.905 -9.554 -32.127 1.00 88.00 287 LEU A N 1
ATOM 2249 C CA . LEU A 1 287 ? 1.521 -9.446 -33.521 1.00 88.00 287 LEU A CA 1
ATOM 2250 C C . LEU A 1 287 ? 1.091 -10.821 -34.036 1.00 88.00 287 LEU A C 1
ATOM 2252 O O . LEU A 1 287 ? 1.820 -11.798 -33.861 1.00 88.00 287 LEU A O 1
ATOM 2256 N N . ASP A 1 288 ? -0.069 -10.879 -34.674 1.00 88.69 288 ASP A N 1
ATOM 2257 C CA . ASP A 1 288 ? -0.546 -12.062 -35.380 1.00 88.69 288 ASP A CA 1
ATOM 2258 C C . ASP A 1 288 ? -0.519 -11.810 -36.896 1.00 88.69 288 ASP A C 1
ATOM 2260 O O . ASP A 1 288 ? -0.533 -10.669 -37.361 1.00 88.69 288 ASP A O 1
ATOM 2264 N N . TRP A 1 289 ? -0.513 -12.869 -37.701 1.00 87.12 289 TRP A N 1
ATOM 2265 C CA . TRP A 1 289 ? -0.568 -12.759 -39.162 1.00 87.12 289 TRP A CA 1
ATOM 2266 C C . TRP A 1 289 ? -1.831 -12.039 -39.645 1.00 87.12 289 TRP A C 1
ATOM 2268 O O . TRP A 1 289 ? -1.804 -11.386 -40.685 1.00 87.12 289 TRP A O 1
ATOM 2278 N N . ALA A 1 290 ? -2.916 -12.108 -38.869 1.00 88.50 290 ALA A N 1
ATOM 2279 C CA . ALA A 1 290 ? -4.144 -11.360 -39.126 1.00 88.50 290 ALA A CA 1
ATOM 2280 C C . ALA A 1 290 ? -3.956 -9.831 -39.048 1.00 88.50 290 ALA A C 1
ATOM 2282 O O . ALA A 1 290 ? -4.725 -9.096 -39.667 1.00 88.50 290 ALA A O 1
ATOM 2283 N N . ASP A 1 291 ? -2.934 -9.352 -38.332 1.00 84.19 291 ASP A N 1
ATOM 2284 C CA . ASP A 1 291 ? -2.621 -7.925 -38.207 1.00 84.19 291 ASP A CA 1
ATOM 2285 C C . ASP A 1 291 ? -1.829 -7.388 -39.416 1.00 84.19 291 ASP A C 1
ATOM 2287 O O . ASP A 1 291 ? -1.650 -6.176 -39.556 1.00 84.19 291 ASP A O 1
ATOM 2291 N N . ILE A 1 292 ? -1.348 -8.269 -40.304 1.00 82.62 292 ILE A N 1
ATOM 2292 C CA . ILE A 1 292 ? -0.504 -7.904 -41.443 1.00 82.62 292 ILE A CA 1
ATOM 2293 C C . ILE A 1 292 ? -1.335 -7.858 -42.726 1.00 82.62 292 ILE A C 1
ATOM 2295 O O . ILE A 1 292 ? -1.735 -8.879 -43.283 1.00 82.62 292 ILE A O 1
ATOM 2299 N N . GLN A 1 293 ? -1.524 -6.653 -43.260 1.00 81.56 293 GLN A N 1
ATOM 2300 C CA . GLN A 1 293 ? -2.088 -6.454 -44.594 1.00 81.56 293 GLN A CA 1
ATOM 2301 C C . GLN A 1 293 ? -0.961 -6.306 -45.616 1.00 81.56 293 GLN A C 1
ATOM 2303 O O . GLN A 1 293 ? -0.496 -5.200 -45.892 1.00 81.56 293 GLN A O 1
ATOM 2308 N N . LEU A 1 294 ? -0.512 -7.431 -46.177 1.00 79.12 294 LEU A N 1
ATOM 2309 C CA . LEU A 1 294 ? 0.415 -7.410 -47.308 1.00 79.12 294 LEU A CA 1
ATOM 2310 C C . LEU A 1 294 ? -0.335 -6.921 -48.553 1.00 79.12 294 LEU A C 1
ATOM 2312 O O . LEU A 1 294 ? -1.314 -7.536 -48.979 1.00 79.12 294 LEU A O 1
ATOM 2316 N N . GLN A 1 295 ? 0.115 -5.807 -49.127 1.00 75.88 295 GLN A N 1
ATOM 2317 C CA . GLN A 1 295 ? -0.373 -5.343 -50.424 1.00 75.88 295 GLN A CA 1
ATOM 2318 C C . GLN A 1 295 ? 0.071 -6.341 -51.506 1.00 75.88 295 GLN A C 1
ATOM 2320 O O . GLN A 1 295 ? 1.087 -7.018 -51.360 1.00 75.88 295 GLN A O 1
ATOM 2325 N N . GLU A 1 296 ? -0.662 -6.434 -52.615 1.00 56.47 296 GLU A N 1
ATOM 2326 C CA . GLU A 1 296 ? -0.407 -7.428 -53.676 1.00 56.47 296 GLU A CA 1
ATOM 2327 C C . GLU A 1 296 ? 1.010 -7.333 -54.281 1.00 56.47 296 GLU A C 1
ATOM 2329 O O . GLU A 1 296 ? 1.563 -8.332 -54.730 1.00 56.47 296 GLU A O 1
ATOM 2334 N N . LYS A 1 297 ? 1.640 -6.154 -54.193 1.00 55.94 297 LYS A N 1
ATOM 2335 C CA . LYS A 1 297 ? 3.033 -5.901 -54.595 1.00 55.94 297 LYS A CA 1
ATOM 2336 C C . LYS A 1 297 ? 4.102 -6.502 -53.664 1.00 55.94 297 LYS A C 1
ATOM 2338 O O . LYS A 1 297 ? 5.256 -6.585 -54.065 1.00 55.94 297 LYS A O 1
ATOM 2343 N N . ASP A 1 298 ? 3.730 -6.881 -52.440 1.00 54.56 298 ASP A N 1
ATOM 2344 C CA . ASP A 1 298 ? 4.637 -7.363 -51.385 1.00 54.56 298 ASP A CA 1
ATOM 2345 C C . ASP A 1 298 ? 4.522 -8.887 -51.180 1.00 54.56 298 ASP A C 1
ATOM 2347 O O . ASP A 1 298 ? 5.168 -9.467 -50.305 1.00 54.56 298 ASP A O 1
ATOM 2351 N N . ARG A 1 299 ? 3.682 -9.563 -51.978 1.00 44.75 299 ARG A N 1
ATOM 2352 C CA . ARG A 1 299 ? 3.552 -11.021 -51.960 1.00 44.75 299 ARG A CA 1
ATOM 2353 C C . ARG A 1 299 ? 4.733 -11.611 -52.745 1.00 44.75 299 ARG A C 1
ATOM 2355 O O . ARG A 1 299 ? 4.877 -11.262 -53.916 1.00 44.75 299 ARG A O 1
ATOM 2362 N N . PRO A 1 300 ? 5.559 -12.507 -52.167 1.00 49.97 300 PRO A N 1
ATOM 2363 C CA . PRO A 1 300 ? 6.568 -13.208 -52.948 1.00 49.97 300 PRO A CA 1
ATOM 2364 C C . PRO A 1 300 ? 5.834 -13.974 -54.046 1.00 49.97 300 PRO A C 1
ATOM 2366 O O . PRO A 1 300 ? 5.000 -14.843 -53.779 1.00 49.97 300 PRO A O 1
ATOM 2369 N N . THR A 1 301 ? 6.065 -13.571 -55.291 1.00 43.53 301 THR A N 1
ATOM 2370 C CA . THR A 1 301 ? 5.474 -14.199 -56.460 1.00 43.53 301 THR A CA 1
ATOM 2371 C C . THR A 1 301 ? 5.924 -15.648 -56.470 1.00 43.53 301 THR A C 1
ATOM 2373 O O . THR A 1 301 ? 7.101 -15.950 -56.637 1.00 43.53 301 THR A O 1
ATOM 2376 N N . SER A 1 302 ? 4.972 -16.562 -56.298 1.00 44.94 302 SER A N 1
ATOM 2377 C CA . SER A 1 302 ? 5.140 -18.004 -56.459 1.00 44.94 302 SER A CA 1
ATOM 2378 C C . SER A 1 302 ? 5.367 -18.367 -57.936 1.00 44.94 302 SER A C 1
ATOM 2380 O O . SER A 1 302 ? 4.588 -19.101 -58.544 1.00 44.94 302 SER A O 1
ATOM 2382 N N . ARG A 1 303 ? 6.417 -17.804 -58.532 1.00 42.22 303 ARG A N 1
ATOM 2383 C CA . ARG A 1 303 ? 6.973 -18.143 -59.842 1.00 42.22 303 ARG A CA 1
ATOM 2384 C C . ARG A 1 303 ? 8.483 -18.332 -59.710 1.00 42.22 303 ARG A C 1
ATOM 2386 O O . ARG A 1 303 ? 9.242 -17.701 -60.417 1.00 42.22 303 ARG A O 1
ATOM 2393 N N . ASP A 1 304 ? 8.865 -19.196 -58.779 1.00 42.94 304 ASP A N 1
ATOM 2394 C CA . ASP A 1 304 ? 10.105 -19.977 -58.835 1.00 42.94 304 ASP A CA 1
ATOM 2395 C C . ASP A 1 304 ? 9.865 -21.316 -58.117 1.00 42.94 304 ASP A C 1
ATOM 2397 O O . ASP A 1 304 ? 10.570 -21.738 -57.206 1.00 42.94 304 ASP A O 1
ATOM 2401 N N . GLN A 1 305 ? 8.800 -22.017 -58.525 1.00 38.81 305 GLN A N 1
ATOM 2402 C CA . GLN A 1 305 ? 8.785 -23.475 -58.420 1.00 38.81 305 GLN A CA 1
ATOM 2403 C C . GLN A 1 305 ? 9.627 -23.996 -59.588 1.00 38.81 305 GLN A C 1
ATOM 2405 O O . GLN A 1 305 ? 9.091 -24.266 -60.661 1.00 38.81 305 GLN A O 1
ATOM 2410 N N . GLY A 1 306 ? 10.950 -24.036 -59.420 1.00 38.91 306 GLY A N 1
ATOM 2411 C CA . GLY A 1 306 ? 11.813 -24.499 -60.506 1.00 38.91 306 GLY A CA 1
ATOM 2412 C C . GLY A 1 306 ? 13.322 -24.324 -60.383 1.00 38.91 306 GLY A C 1
ATOM 2413 O O . GLY A 1 306 ? 13.993 -24.653 -61.355 1.00 38.91 306 GLY A O 1
ATOM 2414 N N . GLN A 1 307 ? 13.888 -23.861 -59.264 1.00 35.62 307 GLN A N 1
ATOM 2415 C CA . GLN A 1 307 ? 15.337 -23.967 -59.067 1.00 35.62 307 GLN A CA 1
ATOM 2416 C C . GLN A 1 307 ? 15.684 -24.611 -57.729 1.00 35.62 307 GLN A C 1
ATOM 2418 O O . GLN A 1 307 ? 15.399 -24.098 -56.651 1.00 35.62 307 GLN A O 1
ATOM 2423 N N . GLU A 1 308 ? 16.271 -25.798 -57.866 1.00 33.16 308 GLU A N 1
ATOM 2424 C CA . GLU A 1 308 ? 17.104 -26.493 -56.896 1.00 33.16 308 GLU A CA 1
ATOM 2425 C C . GLU A 1 308 ? 17.924 -25.503 -56.061 1.00 33.16 308 GLU A C 1
ATOM 2427 O O . GLU A 1 308 ? 18.741 -24.747 -56.585 1.00 33.16 308 GLU A O 1
ATOM 2432 N N . TRP A 1 309 ? 17.726 -25.543 -54.744 1.00 34.72 309 TRP A N 1
ATOM 2433 C CA . TRP A 1 309 ? 18.629 -24.915 -53.791 1.00 34.72 309 TRP A CA 1
ATOM 2434 C C . TRP A 1 309 ? 19.978 -25.638 -53.854 1.00 34.72 309 TRP A C 1
ATOM 2436 O O . TRP A 1 309 ? 20.183 -26.637 -53.162 1.00 34.72 309 TRP A O 1
ATOM 2446 N N . GLN A 1 310 ? 20.899 -25.161 -54.693 1.00 33.31 310 GLN A N 1
ATOM 2447 C CA . GLN A 1 310 ? 22.301 -25.539 -54.567 1.00 33.31 310 GLN A CA 1
ATOM 2448 C C . GLN A 1 310 ? 22.942 -24.742 -53.435 1.00 33.31 310 GLN A C 1
ATOM 2450 O O . GLN A 1 310 ? 23.043 -23.518 -53.468 1.00 33.31 310 GLN A O 1
ATOM 2455 N N . ILE A 1 311 ? 23.354 -25.499 -52.424 1.00 36.62 311 ILE A N 1
ATOM 2456 C CA . ILE A 1 311 ? 24.224 -25.082 -51.335 1.00 36.62 311 ILE A CA 1
ATOM 2457 C C . ILE A 1 311 ? 25.626 -24.848 -51.917 1.00 36.62 311 ILE A C 1
ATOM 2459 O O . ILE A 1 311 ? 26.219 -25.785 -52.459 1.00 36.62 311 ILE A O 1
ATOM 2463 N N . GLN A 1 312 ? 26.158 -23.636 -51.748 1.00 35.69 312 GLN A N 1
ATOM 2464 C CA . GLN A 1 312 ? 27.592 -23.360 -51.613 1.00 35.69 312 GLN A CA 1
ATOM 2465 C C . GLN A 1 312 ? 27.807 -22.354 -50.486 1.00 35.69 312 GLN A C 1
ATOM 2467 O O . GLN A 1 312 ? 27.041 -21.367 -50.432 1.00 35.69 312 GLN A O 1
#

Sequence (312 aa):
MSKAKTAAKPGRTKTFSGMLPRGIKASQAVSSVAGVTLRTDGQLRWEARIRRSLDGQALKFPLVRYPVDPKAPPNTEHHIDTARLMAEAYVRREHASLELRQTPYAHTAEAWTFGDLLRRFVQEIDDGLIKHASVRTDHSNAYLFLGGGNGLGLSQTGMPHLTRKLAKDLTQDDFLGRHASSFVNSYIKVKRDGTTLPMAKGSKKRALTTIRNLFRIAHETWQIDLRSPIKSLKSLNSDDSRDRTLTEEEWNAIVAQLDAGRTDPATADVIRFARMTAARRSECVKLDWADIQLQEKDRPTSRDQGQEWQIQ

Foldseek 3Di:
DDDDDDDDDQDDDDFDDDDDPPQDDRVLQDAPDPQWHWDPPPFTWIWRDDWDDDPNHTDDDDTDIQTADSPDDPPDSRHSNNRRVVSRVQNVQQVVCCVVPVDGVLQELQNAAQLRLLVVLLVCVVVVVDDDPCSVVLNQLSCLQNADAPFDFSNHVHQVVRRRHRLVPDAQCLAPNPDCNHVQNRDWHADPVRDIHRDQLVSSLSSVVSQQVSQVCSCPPVVRPHHRNNPDSVVSDDPPDPPDDDDPVNVVVVLVCCVVDPHDPVVSVLVVVCVVVVDDSVRSVPDDPVNDDDDPVRDPPPPPPDDDPDDD